Protein AF-A0AAP1RBC4-F1 (afdb_monomer)

Foldseek 3Di:
DEDCPDVPRNHEDDQFFAALVRLLVVLVVCPQLNCCPVVNDDQPPAFEWGPFAPFPPRWGWTARSNHRDIDTDDPDDHHTDTHPDGDFDFDDKDKDFPDCVQADPVVRDGHDDQPAETEIEIFTAGPVRHTDFSAKDKDFDAWDADPVRHTHGQQDPDSPDHWYFYPQPDPPGDTPHSNNGMDMHTD

Structure (mmCIF, N/CA/C/O backbone):
data_AF-A0AAP1RBC4-F1
#
_entry.id   AF-A0AAP1RBC4-F1
#
loop_
_atom_site.group_PDB
_atom_site.id
_atom_site.type_symbol
_atom_site.label_atom_id
_atom_site.label_alt_id
_atom_site.label_comp_id
_atom_site.label_asym_id
_atom_site.label_entity_id
_atom_site.label_seq_id
_atom_site.pdbx_PDB_ins_code
_atom_site.Cartn_x
_atom_site.Cartn_y
_atom_site.Cartn_z
_atom_site.occupancy
_atom_site.B_iso_or_equiv
_atom_site.auth_seq_id
_atom_site.auth_comp_id
_atom_site.auth_asym_id
_atom_site.auth_atom_id
_atom_site.pdbx_PDB_model_num
ATOM 1 N N . GLN A 1 1 ? 27.873 0.597 -4.695 1.00 41.72 1 GLN A N 1
ATOM 2 C CA . GLN A 1 1 ? 26.608 -0.162 -4.661 1.00 41.72 1 GLN A CA 1
ATOM 3 C C . GLN A 1 1 ? 25.514 0.813 -4.274 1.00 41.72 1 GLN A C 1
ATOM 5 O O . GLN A 1 1 ? 25.730 1.506 -3.286 1.00 41.72 1 GLN A O 1
ATOM 10 N N . ALA A 1 2 ? 24.439 0.910 -5.065 1.00 49.19 2 ALA A N 1
ATOM 11 C CA . ALA A 1 2 ? 23.285 1.749 -4.743 1.00 49.19 2 ALA A CA 1
ATOM 12 C C . ALA A 1 2 ? 22.634 1.242 -3.449 1.00 49.19 2 ALA A C 1
ATOM 14 O O . ALA A 1 2 ? 22.460 0.037 -3.286 1.00 49.19 2 ALA A O 1
ATOM 15 N N . ASN A 1 3 ? 22.321 2.140 -2.517 1.00 56.94 3 ASN A N 1
ATOM 16 C CA . ASN A 1 3 ? 21.639 1.802 -1.270 1.00 56.94 3 ASN A CA 1
ATOM 17 C C . ASN A 1 3 ? 20.314 2.567 -1.217 1.00 56.94 3 ASN A C 1
ATOM 19 O O . ASN A 1 3 ? 20.326 3.796 -1.203 1.00 56.94 3 ASN A O 1
ATOM 23 N N . ALA A 1 4 ? 19.190 1.850 -1.147 1.00 60.66 4 ALA A N 1
ATOM 24 C CA . ALA A 1 4 ? 17.843 2.420 -1.087 1.00 60.66 4 ALA A CA 1
ATOM 25 C C . ALA A 1 4 ? 17.633 3.436 0.058 1.00 60.66 4 ALA A C 1
ATOM 27 O O . ALA A 1 4 ? 16.741 4.274 -0.036 1.00 60.66 4 ALA A O 1
ATOM 28 N N . SER A 1 5 ? 18.461 3.402 1.108 1.00 61.09 5 SER A N 1
ATOM 29 C CA . SER A 1 5 ? 18.376 4.279 2.279 1.00 61.09 5 SER A CA 1
ATOM 30 C C . SER A 1 5 ? 19.478 5.345 2.359 1.00 61.09 5 SER A C 1
ATOM 32 O O . SER A 1 5 ? 19.574 6.039 3.371 1.00 61.09 5 SER A O 1
ATOM 34 N N . SER A 1 6 ? 20.350 5.480 1.350 1.00 63.03 6 SER A N 1
ATOM 35 C CA . SER A 1 6 ? 21.474 6.425 1.405 1.00 63.03 6 SER A CA 1
ATOM 36 C C . SER A 1 6 ? 21.762 7.093 0.061 1.00 63.03 6 SER A C 1
ATOM 38 O O . SER A 1 6 ? 22.384 6.513 -0.831 1.00 63.03 6 SER A O 1
ATOM 40 N N . THR A 1 7 ? 21.390 8.371 -0.047 1.00 67.00 7 THR A N 1
ATOM 41 C CA . THR A 1 7 ? 21.688 9.232 -1.205 1.00 67.00 7 THR A CA 1
ATOM 42 C C . THR A 1 7 ? 23.187 9.319 -1.502 1.00 67.00 7 THR A C 1
ATOM 44 O O . THR A 1 7 ? 23.594 9.282 -2.659 1.00 67.00 7 THR A O 1
ATOM 47 N N . SER A 1 8 ? 24.039 9.331 -0.470 1.00 59.16 8 SER A N 1
ATOM 48 C CA . SER A 1 8 ? 25.505 9.382 -0.608 1.00 59.16 8 SER A CA 1
ATOM 49 C C . SER A 1 8 ? 26.140 8.078 -1.109 1.00 59.16 8 SER A C 1
ATOM 51 O O . SER A 1 8 ? 27.330 8.048 -1.425 1.00 59.16 8 SER A O 1
ATOM 53 N N . LYS A 1 9 ? 25.361 6.995 -1.211 1.00 59.25 9 LYS A N 1
ATOM 54 C CA . LYS A 1 9 ? 25.773 5.719 -1.807 1.00 59.25 9 LYS A CA 1
ATOM 55 C C . LYS A 1 9 ? 24.991 5.401 -3.084 1.00 59.25 9 LYS A C 1
ATOM 57 O O . LYS A 1 9 ? 24.916 4.241 -3.459 1.00 59.25 9 LYS A O 1
ATOM 62 N N . GLY A 1 10 ? 24.435 6.404 -3.769 1.00 59.25 10 GLY A N 1
ATOM 63 C CA . GLY A 1 10 ? 23.675 6.207 -5.012 1.00 59.25 10 GLY A CA 1
ATOM 64 C C . GLY A 1 10 ? 22.222 5.773 -4.792 1.00 59.25 10 GLY A C 1
ATOM 65 O O . GLY A 1 10 ? 21.636 5.146 -5.667 1.00 59.25 10 GLY A O 1
ATOM 66 N N . GLY A 1 11 ? 21.667 6.055 -3.610 1.00 76.12 11 GLY A N 1
ATOM 67 C CA . GLY A 1 11 ? 20.241 5.943 -3.310 1.00 76.12 11 GLY A CA 1
ATOM 68 C C . GLY A 1 11 ? 19.422 7.149 -3.761 1.00 76.12 11 GLY A C 1
ATOM 69 O O . GLY A 1 11 ? 19.964 8.172 -4.179 1.00 76.12 11 GLY A O 1
ATOM 70 N N . CYS A 1 12 ? 18.103 7.042 -3.623 1.00 87.50 12 CYS A N 1
ATOM 71 C CA . CYS A 1 12 ? 17.171 8.114 -3.964 1.00 87.50 12 CYS A CA 1
ATOM 72 C C . CYS A 1 12 ? 16.988 9.117 -2.822 1.00 87.50 12 CYS A C 1
ATOM 74 O O . CYS A 1 12 ? 17.225 8.802 -1.655 1.00 87.50 12 CYS A O 1
ATOM 76 N N . GLY A 1 13 ? 16.536 10.329 -3.161 1.00 85.94 13 GLY A N 1
ATOM 77 C CA . GLY A 1 13 ? 16.080 11.306 -2.170 1.00 85.94 13 GLY A CA 1
ATOM 78 C C . GLY A 1 13 ? 14.894 10.792 -1.344 1.00 85.94 13 GLY A C 1
ATOM 79 O O . GLY A 1 13 ? 14.281 9.769 -1.667 1.00 85.94 13 GLY A O 1
ATOM 80 N N . ALA A 1 14 ? 14.554 11.511 -0.272 1.00 85.75 14 ALA A N 1
ATOM 81 C CA . ALA A 1 14 ? 13.461 11.134 0.623 1.00 85.75 14 ALA A CA 1
ATOM 82 C C . ALA A 1 14 ? 12.148 10.920 -0.153 1.00 85.75 14 ALA A C 1
ATOM 84 O O . ALA A 1 14 ? 11.736 11.775 -0.934 1.00 85.75 14 ALA A O 1
ATOM 85 N N . ASN A 1 15 ? 11.500 9.770 0.059 1.00 86.94 15 ASN A N 1
ATOM 86 C CA . ASN A 1 15 ? 10.276 9.343 -0.634 1.00 86.94 15 ASN A CA 1
ATOM 87 C C . ASN A 1 15 ? 10.379 9.242 -2.171 1.00 86.94 15 ASN A C 1
ATOM 89 O O . ASN A 1 15 ? 9.358 9.082 -2.833 1.00 86.94 15 ASN A O 1
ATOM 93 N N . MET A 1 16 ? 11.574 9.295 -2.767 1.00 91.94 16 MET A N 1
ATOM 94 C CA . MET A 1 16 ? 11.743 9.256 -4.230 1.00 91.94 16 MET A CA 1
ATOM 95 C C . MET A 1 16 ? 11.997 7.851 -4.783 1.00 91.94 16 MET A C 1
ATOM 97 O O . MET A 1 16 ? 12.144 7.686 -5.989 1.00 91.94 16 MET A O 1
ATOM 101 N N . LEU A 1 17 ? 12.062 6.824 -3.937 1.00 90.19 17 LEU A N 1
ATOM 102 C CA . LEU A 1 17 ? 12.143 5.446 -4.408 1.00 90.19 17 LEU A CA 1
ATOM 103 C C . LEU A 1 17 ? 10.743 4.971 -4.855 1.00 90.19 17 LEU A C 1
ATOM 105 O O . LEU A 1 17 ? 9.802 5.079 -4.058 1.00 90.19 17 LEU A O 1
ATOM 109 N N . PRO A 1 18 ? 10.576 4.450 -6.084 1.00 93.00 18 PRO A N 1
ATOM 110 C CA . PRO A 1 18 ? 9.295 3.967 -6.586 1.00 93.00 18 PRO A CA 1
ATOM 111 C C . PRO A 1 18 ? 8.664 2.910 -5.682 1.00 93.00 18 PRO A C 1
ATOM 113 O O . PRO A 1 18 ? 9.349 2.033 -5.165 1.00 93.00 18 PRO A O 1
ATOM 116 N N . ARG A 1 19 ? 7.345 2.955 -5.527 1.00 92.62 19 ARG A N 1
ATOM 117 C CA . ARG A 1 19 ? 6.545 1.884 -4.924 1.00 92.62 19 ARG A CA 1
ATOM 118 C C . ARG A 1 19 ? 6.505 0.673 -5.849 1.00 92.62 19 ARG A C 1
ATOM 120 O O . ARG A 1 19 ? 6.646 0.806 -7.067 1.00 92.62 19 ARG A O 1
ATOM 127 N N . ARG A 1 20 ? 6.216 -0.506 -5.294 1.00 92.94 20 ARG A N 1
ATOM 128 C CA . ARG A 1 20 ? 6.035 -1.740 -6.076 1.00 92.94 20 ARG A CA 1
ATOM 129 C C . ARG A 1 20 ? 4.992 -1.556 -7.178 1.00 92.94 20 ARG A C 1
ATOM 131 O O . ARG A 1 20 ? 5.217 -1.970 -8.311 1.00 92.94 20 ARG A O 1
ATOM 138 N N . SER A 1 21 ? 3.866 -0.914 -6.873 1.00 93.00 21 SER A N 1
ATOM 139 C CA . SER A 1 21 ? 2.813 -0.642 -7.859 1.00 93.00 21 SER A CA 1
ATOM 140 C C . SER A 1 21 ? 3.287 0.245 -9.014 1.00 93.00 21 SER A C 1
ATOM 142 O O . SER A 1 21 ? 2.911 -0.002 -10.154 1.00 93.00 21 SER A O 1
ATOM 144 N N . GLN A 1 22 ? 4.159 1.224 -8.754 1.00 95.62 22 GLN A N 1
ATOM 145 C CA . GLN A 1 22 ? 4.710 2.112 -9.784 1.00 95.62 22 GLN A CA 1
ATOM 146 C C . GLN A 1 22 ? 5.681 1.376 -10.714 1.00 95.62 22 GLN A C 1
ATOM 148 O O . GLN A 1 22 ? 5.611 1.551 -11.925 1.00 95.62 22 GLN A O 1
ATOM 153 N N . LEU A 1 23 ? 6.551 0.520 -10.170 1.00 95.50 23 LEU A N 1
ATOM 154 C CA . LEU A 1 23 ? 7.431 -0.326 -10.987 1.00 95.50 23 LEU A CA 1
ATOM 155 C C . LEU A 1 23 ? 6.649 -1.400 -11.757 1.00 95.50 23 LEU A C 1
ATOM 157 O O . LEU A 1 23 ? 6.998 -1.698 -12.893 1.00 95.50 23 LEU A O 1
ATOM 161 N N . SER A 1 24 ? 5.576 -1.945 -11.173 1.00 95.44 24 SER A N 1
ATOM 162 C CA . SER A 1 24 ? 4.691 -2.886 -11.878 1.00 95.44 24 SER A CA 1
ATOM 163 C C . SER A 1 24 ? 4.010 -2.187 -13.054 1.00 95.44 24 SER A C 1
ATOM 165 O O . SER A 1 24 ? 4.060 -2.690 -14.164 1.00 95.44 24 SER A O 1
ATOM 167 N N . ALA A 1 25 ? 3.479 -0.978 -12.841 1.00 96.50 25 ALA A N 1
ATOM 168 C CA . ALA A 1 25 ? 2.883 -0.181 -13.909 1.00 96.50 25 ALA A CA 1
ATOM 169 C C . ALA A 1 25 ? 3.897 0.193 -15.005 1.00 96.50 25 ALA A C 1
ATOM 171 O O . ALA A 1 25 ? 3.548 0.205 -16.183 1.00 96.50 25 ALA A O 1
ATOM 172 N N . LEU A 1 26 ? 5.156 0.470 -14.636 1.00 96.81 26 LEU A N 1
ATOM 173 C CA . LEU A 1 26 ? 6.235 0.697 -15.599 1.00 96.81 26 LEU A CA 1
ATOM 174 C C . LEU A 1 26 ? 6.478 -0.541 -16.472 1.00 96.81 26 LEU A C 1
ATOM 176 O O . LEU A 1 26 ? 6.595 -0.399 -17.688 1.00 96.81 26 LEU A O 1
ATOM 180 N N . TYR A 1 27 ? 6.541 -1.730 -15.869 1.00 96.56 27 TYR A N 1
ATOM 181 C CA . TYR A 1 27 ? 6.653 -2.985 -16.611 1.00 96.56 27 TYR A CA 1
ATOM 182 C C . TYR A 1 27 ? 5.427 -3.235 -17.497 1.00 96.56 27 TYR A C 1
ATOM 184 O O . TYR A 1 27 ? 5.587 -3.483 -18.686 1.00 96.56 27 TYR A O 1
ATOM 192 N N . ASP A 1 28 ? 4.213 -3.112 -16.957 1.00 97.12 28 ASP A N 1
ATOM 193 C CA . ASP A 1 28 ? 2.970 -3.399 -17.685 1.00 97.12 28 ASP A CA 1
ATOM 194 C C . ASP A 1 28 ? 2.817 -2.497 -18.923 1.00 97.12 28 ASP A C 1
ATOM 196 O O . ASP A 1 28 ? 2.393 -2.951 -19.986 1.00 97.12 28 ASP A O 1
ATOM 200 N N . ALA A 1 29 ? 3.233 -1.229 -18.820 1.00 97.81 29 ALA A N 1
ATOM 201 C CA . ALA A 1 29 ? 3.263 -0.287 -19.939 1.00 97.81 29 ALA A CA 1
ATOM 202 C C . ALA A 1 29 ? 4.354 -0.592 -20.987 1.00 97.81 29 ALA A C 1
ATOM 204 O O . ALA A 1 29 ? 4.331 -0.021 -22.075 1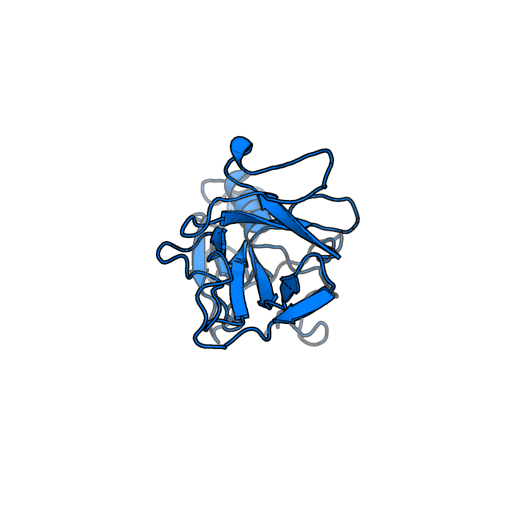.00 97.81 29 ALA A O 1
ATOM 205 N N . ASN A 1 30 ? 5.310 -1.467 -20.667 1.00 96.50 30 ASN A N 1
ATOM 206 C CA . ASN A 1 30 ? 6.470 -1.817 -21.490 1.00 96.50 30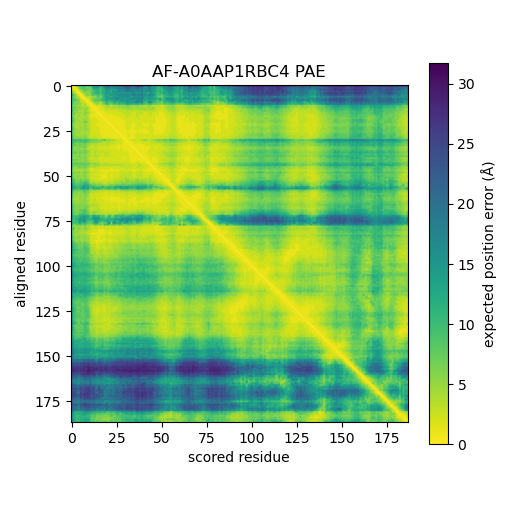 ASN A CA 1
ATOM 207 C C . ASN A 1 30 ? 6.712 -3.340 -21.491 1.00 96.50 30 ASN A C 1
ATOM 209 O O . ASN A 1 30 ? 7.851 -3.797 -21.366 1.00 96.50 30 ASN A O 1
ATOM 213 N N . ASN A 1 31 ? 5.630 -4.117 -21.588 1.00 89.19 31 ASN A N 1
ATOM 214 C CA . ASN A 1 31 ? 5.656 -5.576 -21.488 1.00 89.19 31 ASN A CA 1
ATOM 215 C C . ASN A 1 31 ? 6.557 -6.211 -22.573 1.00 89.19 31 ASN A C 1
ATOM 217 O O . ASN A 1 31 ? 6.750 -5.638 -23.646 1.00 89.19 31 ASN A O 1
ATOM 221 N N . GLY A 1 32 ? 7.103 -7.400 -22.302 1.00 90.69 32 GLY A N 1
ATOM 222 C CA . GLY A 1 32 ? 8.032 -8.089 -23.203 1.00 90.69 32 GLY A CA 1
ATOM 223 C C . GLY A 1 32 ? 9.424 -7.452 -23.238 1.00 90.69 32 GLY A C 1
ATOM 224 O O . GLY A 1 32 ? 10.007 -7.323 -24.311 1.00 90.69 32 GLY A O 1
ATOM 225 N N . ASP A 1 33 ? 9.935 -7.030 -22.076 1.00 93.38 33 ASP A N 1
ATOM 226 C CA . ASP A 1 33 ? 11.239 -6.365 -21.918 1.00 93.38 33 ASP A CA 1
ATOM 227 C C . ASP A 1 33 ? 11.375 -5.041 -22.708 1.00 93.38 33 ASP A C 1
ATOM 229 O O . ASP A 1 33 ? 12.462 -4.615 -23.111 1.00 93.38 33 ASP A O 1
ATOM 233 N N . GLY A 1 34 ? 10.256 -4.338 -22.915 1.00 97.19 34 GLY A N 1
ATOM 234 C CA . GLY A 1 34 ? 10.214 -3.004 -23.526 1.00 97.19 34 GLY A CA 1
ATOM 235 C C . GLY A 1 34 ? 11.032 -1.969 -22.749 1.00 97.19 34 GLY A C 1
ATOM 236 O O . GLY A 1 34 ? 11.620 -1.058 -23.331 1.00 97.19 34 GLY A O 1
ATOM 237 N N . VAL A 1 35 ? 11.144 -2.142 -21.428 1.00 97.06 35 VAL A N 1
ATOM 238 C CA . VAL A 1 35 ? 11.972 -1.295 -20.558 1.00 97.06 35 VAL A CA 1
ATOM 239 C C . VAL A 1 35 ? 13.438 -1.291 -21.015 1.00 97.06 35 VAL A C 1
ATOM 241 O O . VAL A 1 35 ? 14.060 -0.227 -21.065 1.00 97.06 35 VAL A O 1
ATOM 244 N N . GLN A 1 36 ? 13.982 -2.437 -21.433 1.00 96.94 36 GLN A N 1
ATOM 245 C CA . GLN A 1 36 ? 15.313 -2.493 -22.034 1.00 96.94 36 GLN A CA 1
ATOM 246 C C . GLN A 1 36 ? 15.293 -2.139 -23.518 1.00 96.94 36 GLN A C 1
ATOM 248 O O . GLN A 1 36 ? 16.073 -1.299 -23.963 1.00 96.94 36 GLN A O 1
ATOM 253 N N . THR A 1 37 ? 14.451 -2.808 -24.300 1.00 97.06 37 THR A N 1
ATOM 254 C CA . THR A 1 37 ? 14.543 -2.777 -25.769 1.00 97.06 37 THR A CA 1
ATOM 255 C C . THR A 1 37 ? 14.144 -1.432 -26.374 1.00 97.06 37 THR A C 1
ATOM 257 O O . THR A 1 37 ? 14.652 -1.075 -27.435 1.00 97.06 37 THR A O 1
ATOM 260 N N . VAL A 1 38 ? 13.290 -0.664 -25.691 1.00 96.56 38 VAL A N 1
ATOM 261 C CA . VAL A 1 38 ? 12.843 0.669 -26.124 1.00 96.56 38 VAL A CA 1
ATOM 262 C C . VAL A 1 38 ? 13.571 1.776 -25.365 1.00 96.56 38 VAL A C 1
ATOM 264 O O . VAL A 1 38 ? 14.038 2.732 -25.980 1.00 96.56 38 VAL A O 1
ATOM 267 N N . HIS A 1 39 ? 13.692 1.656 -24.037 1.00 95.94 39 HIS A N 1
ATOM 268 C CA . HIS A 1 39 ? 14.214 2.740 -23.185 1.00 95.94 39 HIS A CA 1
ATOM 269 C C . HIS A 1 39 ? 15.673 2.554 -22.754 1.00 95.94 39 HIS A C 1
ATOM 271 O O . HIS A 1 39 ? 16.260 3.462 -22.167 1.00 95.94 39 HIS A O 1
ATOM 277 N N . GLY A 1 40 ? 16.278 1.400 -23.043 1.00 96.31 40 GLY A N 1
ATOM 278 C CA . GLY A 1 40 ? 17.699 1.128 -22.803 1.00 96.31 40 GLY A CA 1
ATOM 279 C C . GLY A 1 40 ? 18.067 0.806 -21.353 1.00 96.31 40 GLY A C 1
ATOM 280 O O . GLY A 1 40 ? 19.253 0.776 -21.019 1.00 96.31 40 GLY A O 1
ATOM 281 N N . TRP A 1 41 ? 17.091 0.583 -20.471 1.00 95.81 41 TRP A N 1
ATOM 282 C CA . TRP A 1 41 ? 17.362 0.288 -19.063 1.00 95.81 41 TRP A CA 1
ATOM 283 C C . TRP A 1 41 ? 17.906 -1.143 -18.894 1.00 95.81 41 TRP A C 1
ATOM 285 O O . TRP A 1 41 ? 17.470 -2.055 -19.593 1.00 95.81 41 TRP A O 1
ATOM 295 N N . PRO A 1 42 ? 18.852 -1.389 -17.971 1.00 95.00 42 PRO A N 1
ATOM 296 C CA . PRO A 1 42 ? 19.372 -2.734 -17.742 1.00 95.00 42 PRO A CA 1
ATOM 297 C C . PRO A 1 42 ? 18.359 -3.618 -16.994 1.00 95.00 42 PRO A C 1
ATOM 299 O O . PRO A 1 42 ? 18.127 -3.420 -15.808 1.00 95.00 42 PRO A O 1
ATOM 302 N N . THR A 1 43 ? 17.823 -4.652 -17.642 1.00 94.75 43 THR A N 1
ATOM 303 C CA . THR A 1 43 ? 16.844 -5.582 -17.032 1.00 94.75 43 THR A CA 1
ATOM 304 C C . THR A 1 43 ? 17.371 -7.015 -16.856 1.00 94.75 43 THR A C 1
ATOM 306 O O . THR A 1 43 ? 16.870 -7.763 -16.027 1.00 94.75 43 THR A O 1
ATOM 309 N N . GLN A 1 44 ? 18.446 -7.385 -17.561 1.00 90.62 44 GLN A N 1
ATOM 310 C CA . GLN A 1 44 ? 18.928 -8.775 -17.685 1.00 90.62 44 GLN A CA 1
ATOM 311 C C . GLN A 1 44 ? 19.705 -9.330 -16.483 1.00 90.62 44 GLN A C 1
ATOM 313 O O . GLN A 1 44 ? 20.067 -10.504 -16.470 1.00 90.62 44 GLN A O 1
ATOM 318 N N . ARG A 1 45 ? 20.081 -8.487 -15.514 1.00 89.06 45 ARG A N 1
ATOM 319 C CA . ARG A 1 45 ? 21.023 -8.883 -14.448 1.00 89.06 45 ARG A CA 1
ATOM 320 C C . ARG A 1 45 ? 20.432 -8.832 -13.055 1.00 89.06 45 ARG A C 1
ATOM 322 O O . ARG A 1 45 ? 20.748 -9.702 -12.254 1.00 89.06 45 ARG A O 1
ATOM 329 N N . GLN A 1 46 ? 19.684 -7.779 -12.742 1.00 90.75 46 GLN A N 1
ATOM 330 C CA . GLN A 1 46 ? 19.171 -7.529 -11.401 1.00 90.75 46 GLN A CA 1
ATOM 331 C C . GLN A 1 46 ? 17.767 -6.929 -11.485 1.00 90.75 46 GLN A C 1
ATOM 333 O O . GLN A 1 46 ? 17.492 -6.160 -12.409 1.00 90.75 46 GLN A O 1
ATOM 338 N N . PRO A 1 47 ? 16.893 -7.231 -10.514 1.00 92.00 47 PRO A N 1
ATOM 339 C CA . PRO A 1 47 ? 15.617 -6.551 -10.387 1.00 92.00 47 PRO A CA 1
ATOM 340 C C . PRO A 1 47 ? 15.803 -5.130 -9.835 1.00 92.00 47 PRO A C 1
ATOM 342 O O . PRO A 1 47 ? 16.857 -4.764 -9.299 1.00 92.00 47 PRO A O 1
ATOM 345 N N . TYR A 1 48 ? 14.742 -4.336 -9.946 1.00 92.31 48 TYR A N 1
ATOM 346 C CA . TYR A 1 48 ? 14.665 -2.974 -9.435 1.00 92.31 48 TYR A CA 1
ATOM 347 C C . TYR A 1 48 ? 14.008 -2.944 -8.058 1.00 92.31 48 TYR A C 1
ATOM 349 O O . TYR A 1 48 ? 12.939 -3.519 -7.849 1.00 92.31 48 TYR A O 1
ATOM 357 N N . TRP A 1 49 ? 14.647 -2.259 -7.114 1.00 89.81 49 TRP A N 1
ATOM 358 C CA . TRP A 1 49 ? 14.175 -2.144 -5.737 1.00 89.81 49 TRP A CA 1
ATOM 359 C C . TRP A 1 49 ? 13.004 -1.169 -5.611 1.00 89.81 49 TRP A C 1
ATOM 361 O O . TRP A 1 49 ? 13.033 -0.080 -6.188 1.00 89.81 49 TRP A O 1
ATOM 371 N N . SER A 1 50 ? 12.005 -1.533 -4.802 1.00 89.88 50 SER A N 1
ATOM 372 C CA . SER A 1 50 ? 10.859 -0.678 -4.481 1.00 89.88 50 SER A CA 1
ATOM 373 C C . SER A 1 50 ? 10.843 -0.201 -3.024 1.00 89.88 50 SER A C 1
ATOM 375 O O . SER A 1 50 ? 11.447 -0.803 -2.143 1.00 89.88 50 SER A O 1
ATOM 377 N N . SER A 1 51 ? 10.111 0.873 -2.743 1.00 87.94 51 SER A N 1
ATOM 378 C CA . SER A 1 51 ? 9.857 1.366 -1.384 1.00 87.94 51 SER A CA 1
ATOM 379 C C . SER A 1 51 ? 8.697 0.667 -0.672 1.00 87.94 51 SER A C 1
ATOM 381 O O . SER A 1 51 ? 8.416 1.012 0.472 1.00 87.94 51 SER A O 1
ATOM 383 N N . SER A 1 52 ? 8.034 -0.300 -1.316 1.00 88.00 52 SER A N 1
ATOM 384 C CA . SER A 1 52 ? 6.937 -1.063 -0.713 1.00 88.00 52 SER A CA 1
ATOM 385 C C . SER A 1 52 ? 7.496 -2.202 0.147 1.00 88.00 52 SER A C 1
ATOM 387 O O . SER A 1 52 ? 8.188 -3.071 -0.401 1.00 88.00 52 SER A O 1
ATOM 389 N N . PRO A 1 53 ? 7.201 -2.239 1.457 1.00 85.06 53 PRO A N 1
ATOM 390 C CA . PRO A 1 53 ? 7.483 -3.392 2.297 1.00 85.06 53 PRO A CA 1
ATOM 391 C C . PRO A 1 53 ? 6.824 -4.660 1.743 1.00 85.06 53 PRO A C 1
ATOM 393 O O . PRO A 1 53 ? 5.718 -4.614 1.206 1.00 85.06 53 PRO A O 1
ATOM 396 N N . ALA A 1 54 ? 7.524 -5.784 1.847 1.00 84.06 54 ALA A N 1
ATOM 397 C CA . ALA A 1 54 ? 7.026 -7.095 1.454 1.00 84.06 54 ALA A CA 1
ATOM 398 C C . ALA A 1 54 ? 6.293 -7.811 2.583 1.00 84.06 54 ALA A C 1
ATOM 400 O O . ALA A 1 54 ? 5.373 -8.588 2.336 1.00 84.06 54 ALA A O 1
ATOM 401 N N . ASP A 1 55 ? 6.683 -7.519 3.817 1.00 79.25 55 ASP A N 1
ATOM 402 C CA . ASP A 1 55 ? 6.075 -8.059 5.015 1.00 79.25 55 ASP A CA 1
ATOM 403 C C . ASP A 1 55 ? 6.219 -7.051 6.173 1.00 79.25 55 ASP A C 1
ATOM 405 O O . ASP A 1 55 ? 6.541 -5.877 5.968 1.00 79.25 55 ASP A O 1
ATOM 409 N N . GLN A 1 56 ? 5.869 -7.471 7.389 1.00 70.44 56 GLN A N 1
ATOM 410 C CA . GLN A 1 56 ? 5.917 -6.616 8.584 1.00 70.44 56 GLN A CA 1
ATOM 411 C C . GLN A 1 56 ? 7.327 -6.465 9.165 1.00 70.44 56 GLN A C 1
ATOM 413 O O . GLN A 1 56 ? 7.576 -5.572 9.976 1.00 70.44 56 GLN A O 1
ATOM 418 N N . VAL A 1 57 ? 8.240 -7.342 8.761 1.00 70.81 57 VAL A N 1
ATOM 419 C CA . VAL A 1 57 ? 9.682 -7.205 8.934 1.00 70.81 57 VAL A CA 1
ATOM 420 C C . VAL A 1 57 ? 10.164 -6.382 7.724 1.00 70.81 57 VAL A C 1
ATOM 422 O O . VAL A 1 57 ? 9.590 -6.475 6.644 1.00 70.81 57 VAL A O 1
ATOM 425 N N . PRO A 1 58 ? 11.136 -5.466 7.858 1.00 69.31 58 PRO A N 1
ATOM 426 C CA . PRO A 1 58 ? 11.421 -4.471 6.817 1.00 69.31 58 PRO A CA 1
ATOM 427 C C . PRO A 1 58 ? 12.172 -5.044 5.594 1.00 69.31 58 PRO A C 1
ATOM 429 O O . PRO A 1 58 ? 13.207 -4.514 5.186 1.00 69.31 58 PRO A O 1
ATOM 432 N N . HIS A 1 59 ? 11.664 -6.119 4.994 1.00 82.56 59 HIS A N 1
ATOM 433 C CA . HIS A 1 59 ? 11.987 -6.539 3.640 1.00 82.56 59 HIS A CA 1
ATOM 434 C C . HIS A 1 59 ? 11.154 -5.728 2.650 1.00 82.56 59 HIS A C 1
ATOM 436 O O . HIS A 1 59 ? 10.023 -5.349 2.943 1.00 82.56 59 HIS A O 1
ATOM 442 N N . TYR A 1 60 ? 11.695 -5.476 1.463 1.00 85.81 60 TYR A N 1
ATOM 443 C CA . TYR A 1 60 ? 11.038 -4.676 0.431 1.00 85.81 60 TYR A CA 1
ATOM 444 C C . TYR A 1 60 ? 10.871 -5.489 -0.842 1.00 85.81 60 TYR A C 1
ATOM 446 O O . TYR A 1 60 ? 11.699 -6.345 -1.148 1.00 85.81 60 TYR A O 1
ATOM 454 N N . TYR A 1 61 ? 9.830 -5.209 -1.618 1.00 89.31 61 TYR A N 1
ATOM 455 C CA . TYR A 1 61 ? 9.671 -5.850 -2.918 1.00 89.31 61 TYR A CA 1
ATOM 456 C C . TYR A 1 61 ? 10.720 -5.362 -3.919 1.00 89.31 61 TYR A C 1
ATOM 458 O O . TYR A 1 61 ? 11.050 -4.173 -3.972 1.00 89.31 61 TYR A O 1
ATOM 466 N N . THR A 1 62 ? 11.162 -6.272 -4.780 1.00 91.69 62 THR A N 1
ATOM 467 C CA . THR A 1 62 ? 11.875 -5.958 -6.019 1.00 91.69 62 THR A CA 1
ATOM 468 C C . THR A 1 62 ? 11.077 -6.455 -7.220 1.00 91.69 62 THR A C 1
ATOM 470 O O . THR A 1 62 ? 10.279 -7.390 -7.098 1.00 91.69 62 THR A O 1
ATOM 473 N N . ILE A 1 63 ? 11.249 -5.793 -8.364 1.00 93.75 63 ILE A N 1
ATOM 474 C CA . ILE A 1 63 ? 10.547 -6.118 -9.609 1.00 93.75 63 ILE A CA 1
ATOM 475 C C . ILE A 1 63 ? 11.561 -6.280 -10.732 1.00 93.75 63 ILE A C 1
ATOM 477 O O . ILE A 1 63 ? 12.344 -5.371 -11.014 1.00 93.75 63 ILE A O 1
ATOM 481 N N . ALA A 1 64 ? 11.538 -7.439 -11.377 1.00 94.56 64 ALA A N 1
ATOM 482 C CA . ALA A 1 64 ? 12.287 -7.701 -12.592 1.00 94.56 64 ALA A CA 1
ATOM 483 C C . ALA A 1 64 ? 11.555 -7.040 -13.773 1.00 94.56 64 ALA A C 1
ATOM 485 O O . ALA A 1 64 ? 10.415 -7.374 -14.078 1.00 94.56 64 ALA A O 1
ATOM 486 N N . LEU A 1 65 ? 12.169 -6.033 -14.401 1.00 96.00 65 LEU A N 1
ATOM 487 C CA . LEU A 1 65 ? 11.516 -5.233 -15.451 1.00 96.00 65 LEU A CA 1
ATOM 488 C C . LEU A 1 65 ? 11.578 -5.879 -16.851 1.00 96.00 65 LEU A C 1
ATOM 490 O O . LEU A 1 65 ? 11.089 -5.285 -17.808 1.00 96.00 65 LEU A O 1
ATOM 494 N N . ASN A 1 66 ? 12.155 -7.078 -16.973 1.00 95.38 66 ASN A N 1
ATOM 495 C CA . ASN A 1 66 ? 12.134 -7.898 -18.189 1.00 95.38 66 ASN A CA 1
ATOM 496 C C . ASN A 1 66 ? 10.865 -8.762 -18.295 1.00 95.38 66 ASN A C 1
ATOM 498 O O . ASN A 1 66 ? 10.354 -8.945 -19.397 1.00 95.38 66 ASN A O 1
ATOM 502 N N . ASP A 1 67 ? 10.359 -9.285 -17.172 1.00 94.81 67 ASP A N 1
ATOM 503 C CA . ASP A 1 67 ? 9.239 -10.243 -17.130 1.00 94.81 67 ASP A CA 1
ATOM 504 C C . ASP A 1 67 ? 8.166 -9.930 -16.064 1.00 94.81 67 ASP A C 1
ATOM 506 O O . ASP A 1 67 ? 7.160 -10.635 -15.950 1.00 94.81 67 ASP A O 1
ATOM 510 N N . GLY A 1 68 ? 8.352 -8.862 -15.286 1.00 93.31 68 GLY A N 1
ATOM 511 C CA . GLY A 1 68 ? 7.417 -8.416 -14.256 1.00 93.31 68 GLY A CA 1
ATOM 512 C C . GLY A 1 68 ? 7.461 -9.241 -12.972 1.00 93.31 68 GLY A C 1
ATOM 513 O O . GLY A 1 68 ? 6.624 -9.024 -12.087 1.00 93.31 68 GLY A O 1
ATOM 514 N N . ALA A 1 69 ? 8.405 -10.180 -12.840 1.00 93.19 69 ALA A N 1
ATOM 515 C CA . ALA A 1 69 ? 8.500 -11.041 -11.674 1.00 93.19 69 ALA A CA 1
ATOM 516 C C . ALA A 1 69 ? 8.745 -10.219 -10.403 1.00 93.19 69 ALA A C 1
ATOM 518 O O . ALA A 1 69 ? 9.592 -9.322 -10.350 1.00 93.19 69 ALA A O 1
ATOM 519 N N . ARG A 1 70 ? 7.986 -10.546 -9.353 1.00 91.44 70 ARG A N 1
ATOM 520 C CA . ARG A 1 70 ? 8.061 -9.892 -8.044 1.00 91.44 70 ARG A CA 1
ATOM 521 C C . ARG A 1 70 ? 8.735 -10.830 -7.068 1.00 91.44 70 ARG A C 1
ATOM 523 O O . ARG A 1 70 ? 8.307 -11.971 -6.912 1.00 91.44 70 ARG A O 1
ATOM 530 N N . THR A 1 71 ? 9.745 -10.334 -6.376 1.00 88.88 71 THR A N 1
ATOM 531 C CA . THR A 1 71 ? 10.451 -11.094 -5.345 1.00 88.88 71 THR A CA 1
ATOM 532 C C . THR A 1 71 ? 10.669 -10.225 -4.118 1.00 88.88 71 THR A C 1
ATOM 534 O O . THR A 1 71 ? 10.647 -8.993 -4.190 1.00 88.88 71 THR A O 1
ATOM 537 N N . VAL A 1 72 ? 10.858 -10.866 -2.969 1.00 86.25 72 VAL A N 1
ATOM 538 C CA . VAL A 1 72 ? 11.254 -10.175 -1.742 1.00 86.25 72 VAL A CA 1
ATOM 539 C C . VAL A 1 72 ? 12.758 -9.921 -1.802 1.00 86.25 72 VAL A C 1
ATOM 541 O O . VAL A 1 72 ? 13.545 -10.845 -2.005 1.00 86.25 72 VAL A O 1
ATOM 544 N N . GLY A 1 73 ? 13.150 -8.656 -1.677 1.00 74.31 73 GLY A N 1
ATOM 545 C CA . GLY A 1 73 ? 14.542 -8.228 -1.678 1.00 74.31 73 GLY A CA 1
ATOM 546 C C . GLY A 1 73 ? 15.269 -8.644 -0.401 1.00 74.31 73 GLY A C 1
ATOM 547 O O . GLY A 1 73 ? 14.708 -8.595 0.692 1.00 74.31 73 GLY A O 1
ATOM 548 N N . GLY A 1 74 ? 16.536 -9.032 -0.554 1.00 71.00 74 GLY A N 1
ATOM 549 C CA . GLY A 1 74 ? 17.441 -9.383 0.541 1.00 71.00 74 GLY A CA 1
ATOM 550 C C . GLY A 1 74 ? 18.674 -8.477 0.591 1.00 71.00 74 GLY A C 1
ATOM 551 O O . GLY A 1 74 ? 18.620 -7.297 0.258 1.00 71.00 74 GLY A O 1
ATOM 552 N N . SER A 1 75 ? 19.817 -9.036 0.985 1.00 64.81 75 SER A N 1
ATOM 553 C CA . SER A 1 75 ? 21.104 -8.328 1.096 1.00 64.81 75 SER A CA 1
ATOM 554 C C . SER A 1 75 ? 21.915 -8.258 -0.210 1.00 64.81 75 SER A C 1
ATOM 556 O O . SER A 1 75 ? 23.057 -7.795 -0.206 1.00 64.81 75 SER A O 1
ATOM 558 N N . THR A 1 76 ? 21.362 -8.728 -1.330 1.00 67.25 76 THR A N 1
ATOM 559 C CA . THR A 1 76 ? 22.033 -8.756 -2.637 1.00 67.25 76 THR A CA 1
ATOM 560 C C . THR A 1 76 ? 21.986 -7.403 -3.344 1.00 67.25 76 THR A C 1
ATOM 562 O O . THR A 1 76 ? 21.062 -6.613 -3.160 1.00 67.25 76 THR A O 1
ATOM 565 N N . ALA A 1 77 ? 22.987 -7.141 -4.188 1.00 63.88 77 ALA A N 1
ATOM 566 C CA . ALA A 1 77 ? 23.021 -5.948 -5.026 1.00 63.88 77 ALA A CA 1
ATOM 567 C C . ALA A 1 77 ? 21.831 -5.923 -5.997 1.00 63.88 77 ALA A C 1
ATOM 569 O O . ALA A 1 77 ? 21.528 -6.925 -6.633 1.00 63.88 77 ALA A O 1
ATOM 570 N N . VAL A 1 78 ? 21.205 -4.761 -6.141 1.00 81.69 78 VAL A N 1
ATOM 571 C CA . VAL A 1 78 ? 19.986 -4.537 -6.933 1.00 81.69 78 VAL A CA 1
ATOM 572 C C . VAL A 1 78 ? 20.091 -3.242 -7.730 1.00 81.69 78 VAL A C 1
ATOM 574 O O . VAL A 1 78 ? 20.907 -2.370 -7.406 1.00 81.69 78 VAL A O 1
ATOM 57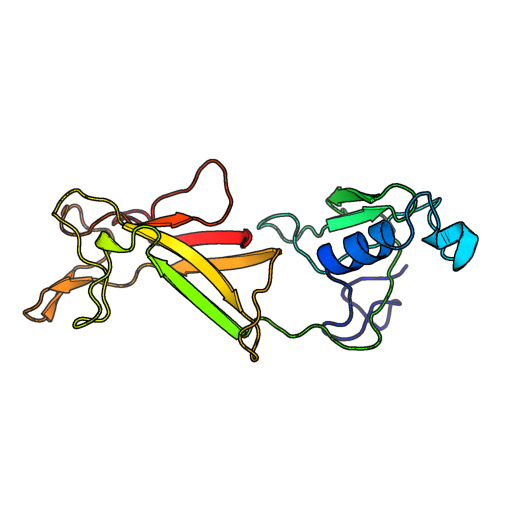7 N N . TYR A 1 79 ? 19.256 -3.092 -8.756 1.00 89.69 79 TYR A N 1
ATOM 578 C CA . TYR A 1 79 ? 19.103 -1.809 -9.428 1.00 89.69 79 TYR A CA 1
ATOM 579 C C . TYR A 1 79 ? 18.166 -0.885 -8.655 1.00 89.69 79 TYR A C 1
ATOM 581 O O . TYR A 1 79 ? 17.223 -1.312 -7.990 1.00 89.69 79 TYR A O 1
ATOM 589 N N . VAL A 1 80 ? 18.453 0.411 -8.735 1.00 88.62 80 VAL A N 1
ATOM 590 C CA . VAL A 1 80 ? 17.662 1.471 -8.115 1.00 88.62 80 VAL A CA 1
ATOM 591 C C . VAL A 1 80 ? 17.348 2.496 -9.192 1.00 88.62 80 VAL A C 1
ATOM 593 O O . VAL A 1 80 ? 18.243 2.974 -9.885 1.00 88.62 80 VAL A O 1
ATOM 596 N N . SER A 1 81 ? 16.073 2.837 -9.315 1.00 91.31 81 SER A N 1
ATOM 597 C CA . SER A 1 81 ? 15.587 3.963 -10.109 1.00 91.31 81 SER A CA 1
ATOM 598 C C . SER A 1 81 ? 14.949 4.972 -9.170 1.00 91.31 81 SER A C 1
ATOM 600 O O . SER A 1 81 ? 14.248 4.565 -8.246 1.00 91.31 81 SER A O 1
ATOM 602 N N . CYS A 1 82 ? 15.148 6.263 -9.410 1.00 92.38 82 CYS A N 1
ATOM 603 C CA . CYS A 1 82 ? 14.535 7.314 -8.605 1.00 92.38 82 CYS A CA 1
ATOM 604 C C . CYS A 1 82 ? 13.432 8.011 -9.389 1.00 92.38 82 CYS A C 1
ATOM 606 O O . CYS A 1 82 ? 13.602 8.336 -10.563 1.00 92.38 82 CYS A O 1
ATOM 608 N N . LEU A 1 83 ? 12.310 8.258 -8.722 1.00 93.50 83 LEU A N 1
ATOM 609 C CA . LEU A 1 83 ? 11.271 9.143 -9.221 1.00 93.50 83 LEU A CA 1
ATOM 610 C C . LEU A 1 83 ? 11.820 10.567 -9.318 1.00 93.50 83 LEU A C 1
ATOM 612 O O . LEU A 1 83 ? 12.663 10.977 -8.522 1.00 93.50 83 LEU A O 1
ATOM 616 N N . THR A 1 84 ? 11.293 11.345 -10.256 1.00 93.75 84 THR A N 1
ATOM 617 C CA . THR A 1 84 ? 11.548 12.792 -10.347 1.00 93.75 84 THR A CA 1
ATOM 618 C C . THR A 1 84 ? 10.697 13.588 -9.358 1.00 93.75 84 THR A C 1
ATOM 620 O O . THR A 1 84 ? 11.044 14.707 -8.993 1.00 93.75 84 THR A O 1
ATOM 623 N N . THR A 1 85 ? 9.594 12.998 -8.900 1.00 91.62 85 THR A N 1
ATOM 624 C CA . THR A 1 85 ? 8.662 13.573 -7.930 1.00 91.62 85 THR A CA 1
ATOM 625 C C . THR A 1 85 ? 8.533 12.615 -6.755 1.00 91.62 85 THR A C 1
ATOM 627 O O . THR A 1 85 ? 8.338 11.416 -6.948 1.00 91.62 85 THR A O 1
ATOM 630 N N . ALA A 1 86 ? 8.668 13.131 -5.536 1.00 91.25 86 ALA A N 1
ATOM 631 C CA . ALA A 1 86 ? 8.546 12.319 -4.333 1.00 91.25 86 ALA A CA 1
ATOM 632 C C . ALA A 1 86 ? 7.141 11.709 -4.211 1.00 91.25 86 ALA A C 1
ATOM 634 O O . ALA A 1 86 ? 6.141 12.350 -4.533 1.00 91.25 86 ALA A O 1
ATOM 635 N N . ASN A 1 87 ? 7.067 10.482 -3.701 1.00 91.12 87 ASN A N 1
ATOM 636 C CA . ASN A 1 87 ? 5.806 9.869 -3.311 1.00 91.12 87 ASN A CA 1
ATOM 637 C C . ASN A 1 87 ? 5.140 10.671 -2.189 1.00 91.12 87 ASN A C 1
ATOM 639 O O . ASN A 1 87 ? 5.805 11.091 -1.237 1.00 91.12 87 ASN A O 1
ATOM 643 N N . ASN A 1 88 ? 3.813 10.792 -2.254 1.00 90.94 88 ASN A N 1
ATOM 644 C CA . ASN A 1 88 ? 3.041 11.337 -1.143 1.00 90.94 88 ASN A CA 1
ATOM 645 C C . ASN A 1 88 ? 3.173 10.412 0.077 1.00 90.94 88 ASN A C 1
ATOM 647 O O . ASN A 1 88 ? 2.888 9.214 -0.049 1.00 90.94 88 ASN A O 1
ATOM 651 N N . PRO A 1 89 ? 3.587 10.923 1.247 1.00 88.88 89 PRO A N 1
ATOM 652 C CA . PRO A 1 89 ? 3.654 10.118 2.457 1.00 88.88 89 PRO A CA 1
ATOM 653 C C . PRO A 1 89 ? 2.250 9.725 2.935 1.00 88.88 89 PRO A C 1
ATOM 655 O O . PRO A 1 89 ? 1.257 10.392 2.633 1.00 88.88 89 PRO A O 1
ATOM 658 N N . ALA A 1 90 ? 2.176 8.646 3.716 1.00 89.88 90 ALA A N 1
ATOM 659 C CA . ALA A 1 90 ? 0.957 8.297 4.436 1.00 89.88 90 ALA A CA 1
ATOM 660 C C . ALA A 1 90 ? 0.605 9.398 5.446 1.00 89.88 90 ALA A C 1
ATOM 662 O O . ALA A 1 90 ? 1.485 9.939 6.115 1.00 89.88 90 ALA A O 1
ATOM 663 N N . SER A 1 91 ? -0.683 9.725 5.544 1.00 94.19 91 SER A N 1
ATOM 664 C CA . SER A 1 91 ? -1.178 10.821 6.379 1.00 94.19 91 SER A CA 1
ATOM 665 C C . SER A 1 91 ? -2.283 10.390 7.337 1.00 94.19 91 SER A C 1
ATOM 667 O O . SER A 1 91 ? -2.317 10.874 8.466 1.00 94.19 91 SER A O 1
ATOM 669 N N . SER A 1 92 ? -3.177 9.486 6.929 1.00 93.38 92 SER A N 1
ATOM 670 C CA . SER A 1 92 ? -4.281 9.036 7.781 1.00 93.38 92 SER A CA 1
ATOM 671 C C . SER A 1 92 ? -4.647 7.575 7.543 1.00 93.38 92 SER A C 1
ATOM 673 O O . SER A 1 92 ? -4.294 6.984 6.523 1.00 93.38 92 SER A O 1
ATOM 675 N N . ILE A 1 93 ? -5.359 6.993 8.507 1.00 90.56 93 ILE A N 1
ATOM 676 C CA . ILE A 1 93 ? -5.953 5.661 8.417 1.00 90.56 93 ILE A CA 1
ATOM 677 C C . ILE A 1 93 ? -7.464 5.817 8.590 1.00 90.56 93 ILE A C 1
ATOM 679 O O . ILE A 1 93 ? -7.913 6.457 9.540 1.00 90.56 93 ILE A O 1
ATOM 683 N N . THR A 1 94 ? -8.246 5.228 7.690 1.00 90.88 94 THR A N 1
ATOM 684 C CA . THR A 1 94 ? -9.707 5.161 7.793 1.00 90.88 94 THR A CA 1
ATOM 685 C C . THR A 1 94 ? -10.158 3.740 8.085 1.00 90.88 94 THR A C 1
ATOM 687 O O . THR A 1 94 ? -9.641 2.791 7.495 1.00 90.88 94 THR A O 1
ATOM 690 N N . LEU A 1 95 ? -11.128 3.612 8.992 1.00 88.69 95 LEU A N 1
ATOM 691 C CA . LEU A 1 95 ? -11.809 2.362 9.309 1.00 88.69 95 LEU A CA 1
ATOM 692 C C . LEU A 1 95 ? -13.252 2.486 8.836 1.00 88.69 95 LEU A C 1
ATOM 694 O O . LEU A 1 95 ? -13.972 3.385 9.269 1.00 88.69 95 LEU A O 1
ATOM 698 N N . GLU A 1 96 ? -13.664 1.579 7.964 1.00 89.12 96 GLU A N 1
ATOM 699 C CA . GLU A 1 96 ? -15.010 1.555 7.399 1.00 89.12 96 GLU A CA 1
ATOM 700 C C . GLU A 1 96 ? -15.688 0.248 7.783 1.00 89.12 96 GLU A C 1
ATOM 702 O O . GLU A 1 96 ? -15.087 -0.819 7.683 1.00 89.12 96 GLU A O 1
ATOM 707 N N . VAL A 1 97 ? -16.936 0.320 8.245 1.00 89.81 97 VAL A N 1
ATOM 708 C CA . VAL A 1 97 ? -17.713 -0.884 8.551 1.00 89.81 97 VAL A CA 1
ATOM 709 C C . VAL A 1 97 ? -17.982 -1.640 7.252 1.00 89.81 97 VAL A C 1
ATOM 711 O O . VAL A 1 97 ? -18.456 -1.048 6.284 1.00 89.81 97 VAL A O 1
ATOM 714 N N . VAL A 1 98 ? -17.681 -2.940 7.236 1.00 88.12 98 VAL A N 1
ATOM 715 C CA . VAL A 1 98 ? -17.876 -3.787 6.050 1.00 88.12 98 VAL A CA 1
ATOM 716 C C . VAL A 1 98 ? -19.361 -4.037 5.789 1.00 88.12 98 VAL A C 1
ATOM 718 O O . VAL A 1 98 ? -19.785 -3.969 4.640 1.00 88.12 98 VAL A O 1
ATOM 721 N N . ASP A 1 99 ? -20.148 -4.284 6.841 1.00 88.88 99 ASP A N 1
ATOM 722 C CA . ASP A 1 99 ? -21.606 -4.415 6.763 1.00 88.88 99 ASP A CA 1
ATOM 723 C C . ASP A 1 99 ? -22.303 -3.071 7.065 1.00 88.88 99 ASP A C 1
ATOM 725 O O . ASP A 1 99 ? -22.379 -2.656 8.228 1.00 88.88 99 ASP A O 1
ATOM 729 N N . PRO A 1 100 ? -22.884 -2.387 6.063 1.00 88.75 100 PRO A N 1
ATOM 730 C CA . PRO A 1 100 ? -23.563 -1.114 6.280 1.00 88.75 100 PRO A CA 1
ATOM 731 C C . PRO A 1 100 ? -24.739 -1.202 7.261 1.00 88.75 100 PRO A C 1
ATOM 733 O O . PRO A 1 100 ? -25.072 -0.194 7.883 1.00 88.75 100 PRO A O 1
ATOM 736 N N . ALA A 1 101 ? -25.354 -2.380 7.442 1.00 90.44 101 ALA A N 1
ATOM 737 C CA . ALA A 1 101 ? -26.442 -2.570 8.402 1.00 90.44 101 ALA A CA 1
ATOM 738 C C . ALA A 1 101 ? -25.977 -2.403 9.858 1.00 90.44 101 ALA A C 1
ATOM 740 O O . ALA A 1 101 ? -26.776 -2.059 10.734 1.00 90.44 101 ALA A O 1
ATOM 741 N N . GLN A 1 102 ? -24.679 -2.591 10.114 1.00 89.81 102 GLN A N 1
ATOM 742 C CA . GLN A 1 102 ? -24.065 -2.349 11.414 1.00 89.81 102 GLN A CA 1
ATOM 743 C C . GLN A 1 102 ? -23.720 -0.867 11.629 1.00 89.81 102 GLN A C 1
ATOM 745 O O . GLN A 1 102 ? -23.374 -0.500 12.747 1.00 89.81 102 GLN A O 1
ATOM 750 N N . TRP A 1 103 ? -23.819 0.023 10.634 1.00 93.56 103 TRP A N 1
ATOM 751 C CA . TRP A 1 103 ? -23.513 1.449 10.809 1.00 93.56 103 TRP A CA 1
ATOM 752 C C . TRP A 1 103 ? -24.739 2.275 11.216 1.00 93.56 103 TRP A C 1
ATOM 754 O O . TRP A 1 103 ? -25.776 2.274 10.554 1.00 93.56 103 TRP A O 1
ATOM 764 N N . ASN A 1 104 ? -24.611 3.064 12.286 1.00 92.69 104 ASN A N 1
ATOM 765 C CA . ASN A 1 104 ? -25.619 4.035 12.696 1.00 92.69 104 ASN A CA 1
ATOM 766 C C . ASN A 1 104 ? -25.151 5.465 12.387 1.00 92.69 104 ASN A C 1
ATOM 768 O O . ASN A 1 104 ? -24.289 6.012 13.076 1.00 92.69 104 ASN A O 1
ATOM 772 N N . ALA A 1 105 ? -25.767 6.098 11.385 1.00 91.00 105 ALA A N 1
ATOM 773 C CA . ALA A 1 105 ? -25.394 7.443 10.944 1.00 91.00 105 ALA A CA 1
ATOM 774 C C . ALA A 1 105 ? -25.657 8.541 11.992 1.00 91.00 105 ALA A C 1
ATOM 776 O O . ALA A 1 105 ? -24.879 9.490 12.081 1.00 91.00 105 ALA A O 1
ATOM 777 N N . ALA A 1 106 ? -26.715 8.410 12.800 1.00 92.38 106 ALA A N 1
ATOM 778 C CA . ALA A 1 106 ? -27.060 9.396 13.827 1.00 92.38 106 ALA A CA 1
ATOM 779 C C . ALA A 1 106 ? -26.048 9.393 14.984 1.00 92.38 106 ALA A C 1
ATOM 781 O O . ALA A 1 106 ? -25.649 10.449 15.463 1.00 92.38 106 ALA A O 1
ATOM 782 N N . ALA A 1 107 ? -25.599 8.207 15.398 1.00 88.62 107 ALA A N 1
ATOM 783 C CA . ALA A 1 107 ? -24.593 8.033 16.442 1.00 88.62 107 ALA A CA 1
ATOM 784 C C . ALA A 1 107 ? -23.150 8.120 15.918 1.00 88.62 107 ALA A C 1
ATOM 786 O O . ALA A 1 107 ? -22.221 8.169 16.719 1.00 88.62 107 ALA A O 1
ATOM 787 N N . LYS A 1 108 ? -22.960 8.095 14.591 1.00 88.69 108 LYS A N 1
ATOM 788 C CA . LYS A 1 108 ? -21.656 7.943 13.924 1.00 88.69 108 LYS A CA 1
ATOM 789 C C . LYS A 1 108 ? -20.836 6.787 14.503 1.00 88.69 108 LYS A C 1
ATOM 791 O O . LYS A 1 108 ? -19.646 6.925 14.774 1.00 88.69 108 LYS A O 1
ATOM 796 N N . ALA A 1 109 ? -21.499 5.654 14.714 1.00 87.69 109 ALA A N 1
ATOM 797 C CA . ALA A 1 109 ? -20.914 4.493 15.366 1.00 87.69 109 ALA A CA 1
ATOM 798 C C . ALA A 1 109 ? -21.463 3.189 14.787 1.00 87.69 109 ALA A C 1
ATOM 800 O O . ALA A 1 109 ? -22.609 3.127 14.333 1.00 87.69 109 ALA A O 1
ATOM 801 N N . ALA A 1 110 ? -20.658 2.130 14.868 1.00 89.06 110 ALA A N 1
ATOM 802 C CA . ALA A 1 110 ? -21.131 0.780 14.614 1.00 89.06 110 ALA A CA 1
ATOM 803 C C . ALA A 1 110 ? -22.027 0.294 15.771 1.00 89.06 110 ALA A C 1
ATOM 805 O O . ALA A 1 110 ? -21.747 0.554 16.943 1.00 89.06 110 ALA A O 1
ATOM 806 N N . LYS A 1 111 ? -23.106 -0.419 15.452 1.00 87.75 111 LYS A N 1
ATOM 807 C CA . LYS A 1 111 ? -24.077 -0.978 16.389 1.00 87.75 111 LYS A CA 1
ATOM 808 C C . LYS A 1 111 ? -24.221 -2.472 16.133 1.00 87.75 111 LYS A C 1
ATOM 810 O O . LYS A 1 111 ? -24.576 -2.883 15.036 1.00 87.75 111 LYS A O 1
ATOM 815 N 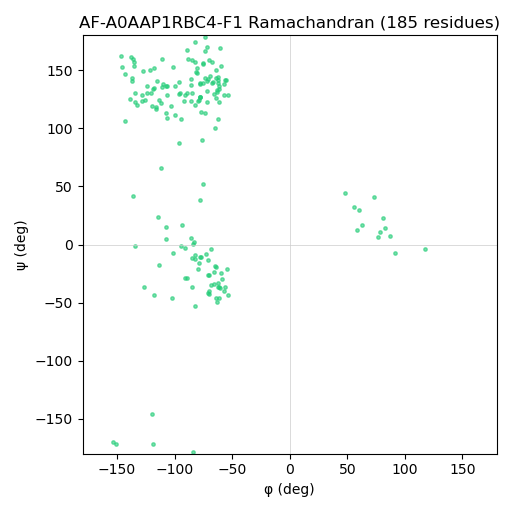N . LEU A 1 112 ? -23.997 -3.255 17.181 1.00 85.38 112 LEU A N 1
ATOM 816 C CA . LEU A 1 112 ? -24.026 -4.711 17.141 1.00 85.38 112 LEU A CA 1
ATOM 817 C C . LEU A 1 112 ? -24.803 -5.259 18.334 1.00 85.38 112 LEU A C 1
ATOM 819 O O . LEU A 1 112 ? -24.880 -4.613 19.387 1.00 85.38 112 LEU A O 1
ATOM 823 N N . LYS A 1 113 ? -25.377 -6.452 18.184 1.00 82.56 113 LYS A N 1
ATOM 824 C CA . LYS A 1 113 ? -25.903 -7.219 19.316 1.00 82.56 113 LYS A CA 1
ATOM 825 C C . LYS A 1 113 ? -24.748 -7.843 20.095 1.00 82.56 113 LYS A C 1
ATOM 827 O O . LYS A 1 113 ? -23.668 -8.101 19.567 1.00 82.56 113 LYS A O 1
ATOM 832 N N . LYS A 1 114 ? -24.986 -8.120 21.378 1.00 73.00 114 LYS A N 1
ATOM 833 C CA . LYS A 1 114 ? -24.022 -8.847 22.209 1.00 73.00 114 LYS A CA 1
ATOM 834 C C . LYS A 1 114 ? -23.719 -10.208 21.570 1.00 73.00 114 LYS A C 1
ATOM 836 O O . LYS A 1 114 ? -24.646 -10.954 21.272 1.00 73.00 114 LYS A O 1
ATOM 841 N N . GLY A 1 115 ? -22.434 -10.514 21.404 1.00 73.00 115 GLY A N 1
ATOM 842 C CA . GLY A 1 115 ? -21.956 -11.751 20.779 1.00 73.00 115 GLY A CA 1
ATOM 843 C C . GLY A 1 115 ? -21.733 -11.664 19.265 1.00 73.00 115 GLY A C 1
ATOM 844 O O . GLY A 1 115 ? -21.174 -12.599 18.704 1.00 73.00 115 GLY A O 1
ATOM 845 N N . GLU A 1 116 ? -22.117 -10.565 18.609 1.00 81.44 116 GLU A N 1
ATOM 846 C CA . GLU A 1 116 ? -21.779 -10.321 17.202 1.00 81.44 116 GLU A CA 1
ATOM 847 C C . GLU A 1 116 ? -20.367 -9.730 17.055 1.00 81.44 116 GLU A C 1
ATOM 849 O O . GLU A 1 116 ? -1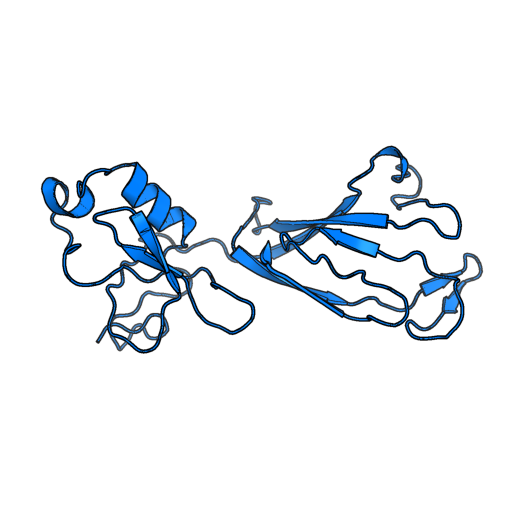9.833 -9.097 17.970 1.00 81.44 116 GLU A O 1
ATOM 854 N N . THR A 1 117 ? -19.785 -9.918 15.871 1.00 77.75 117 THR A N 1
ATOM 855 C CA . THR A 1 117 ? -18.461 -9.415 15.490 1.00 77.75 117 THR A CA 1
ATOM 856 C C . THR A 1 117 ? -18.609 -8.246 14.522 1.00 77.75 117 THR A C 1
ATOM 858 O O . THR A 1 117 ? -19.405 -8.308 13.584 1.00 77.75 117 THR A O 1
ATOM 861 N N . LEU A 1 118 ? -17.824 -7.188 14.731 1.00 83.31 118 LEU A N 1
ATOM 862 C CA . LEU A 1 118 ? -17.734 -6.057 13.810 1.00 83.31 118 LEU A CA 1
ATOM 863 C C . LEU A 1 118 ? -16.604 -6.300 12.817 1.00 83.31 118 LEU A C 1
ATOM 865 O O . LEU A 1 118 ? -15.460 -6.468 13.228 1.00 83.31 118 LEU A O 1
ATOM 869 N N . GLN A 1 119 ? -16.908 -6.273 11.526 1.00 83.31 119 GLN A N 1
ATOM 870 C CA . GLN A 1 119 ? -15.884 -6.285 10.485 1.00 83.31 119 GLN A CA 1
ATOM 871 C C . GLN A 1 119 ? -15.595 -4.860 10.024 1.00 83.31 119 GLN A C 1
ATOM 873 O O . GLN A 1 119 ? -16.517 -4.107 9.692 1.00 83.31 119 GLN A O 1
ATOM 878 N N . VAL A 1 120 ? -14.316 -4.490 9.998 1.00 86.25 120 VAL A N 1
ATOM 879 C CA . VAL A 1 120 ? -13.867 -3.190 9.488 1.00 86.25 120 VAL A CA 1
ATOM 880 C C . VAL A 1 120 ? -12.836 -3.362 8.386 1.00 86.25 120 VAL A C 1
ATOM 882 O O . VAL A 1 120 ? -11.903 -4.146 8.517 1.00 86.25 120 VAL A O 1
ATOM 885 N N . LYS A 1 121 ? -12.970 -2.581 7.319 1.00 86.31 121 LYS A N 1
ATOM 886 C CA . LYS A 1 121 ? -11.946 -2.417 6.293 1.00 86.31 121 LYS A CA 1
ATOM 887 C C . LYS A 1 121 ? -11.027 -1.270 6.686 1.00 86.31 121 LYS A C 1
ATOM 889 O O . LYS A 1 121 ? -11.497 -0.178 7.008 1.00 86.31 121 LYS A O 1
ATOM 894 N N . VAL A 1 122 ? -9.721 -1.512 6.631 1.00 88.88 122 VAL A N 1
ATOM 895 C CA . VAL A 1 122 ? -8.709 -0.473 6.844 1.00 88.88 122 VAL A CA 1
ATOM 896 C C . VAL A 1 122 ? -8.251 0.078 5.503 1.00 88.88 122 VAL A C 1
ATOM 898 O O . VAL A 1 122 ? -8.079 -0.650 4.530 1.00 88.88 122 VAL A O 1
ATOM 901 N N . THR A 1 123 ? -8.057 1.389 5.428 1.00 89.94 123 THR A N 1
ATOM 902 C CA . THR A 1 123 ? -7.430 2.037 4.275 1.00 89.94 123 THR A CA 1
ATOM 903 C C . THR A 1 123 ? -6.486 3.120 4.766 1.00 89.94 123 THR A C 1
ATOM 905 O O . THR A 1 123 ? -6.888 4.004 5.522 1.00 89.94 123 THR A O 1
ATOM 908 N N . VAL A 1 124 ? -5.227 3.057 4.342 1.00 91.38 124 VAL A N 1
ATOM 909 C CA . VAL A 1 124 ? -4.255 4.131 4.563 1.00 91.38 124 VAL A CA 1
ATOM 910 C C . VAL A 1 124 ? -4.412 5.149 3.438 1.00 91.38 124 VAL A C 1
ATOM 912 O O . VAL A 1 124 ? -4.571 4.763 2.283 1.00 91.38 124 VAL A O 1
ATOM 915 N N . LYS A 1 125 ? -4.382 6.444 3.759 1.00 93.00 125 LYS A N 1
ATOM 916 C CA . LYS A 1 125 ? -4.539 7.537 2.793 1.00 93.00 125 LYS A CA 1
ATOM 917 C C . LYS A 1 125 ? -3.401 8.547 2.879 1.00 93.00 125 LYS A C 1
ATOM 919 O O . LYS A 1 125 ? -2.844 8.777 3.958 1.00 93.00 125 LYS A O 1
ATOM 924 N N . ASP A 1 126 ? -3.072 9.162 1.747 1.00 94.19 126 ASP A N 1
ATOM 925 C CA . ASP A 1 126 ? -2.215 10.348 1.705 1.00 94.19 126 ASP A CA 1
ATOM 926 C C . ASP A 1 126 ? -2.957 11.607 2.196 1.00 94.19 126 ASP A C 1
ATOM 928 O O . ASP A 1 126 ? -4.133 11.559 2.567 1.00 94.19 126 ASP A O 1
ATOM 932 N N . ALA A 1 127 ? -2.256 12.743 2.236 1.00 94.44 127 ALA A N 1
ATOM 933 C CA . ALA A 1 127 ? -2.823 14.016 2.690 1.00 94.44 127 ALA A CA 1
ATOM 934 C C . ALA A 1 127 ? -3.959 14.533 1.786 1.00 94.44 127 ALA A C 1
ATOM 936 O O . ALA A 1 127 ? -4.756 15.367 2.209 1.00 94.44 127 ALA A O 1
ATOM 937 N N . GLN A 1 128 ? -4.041 14.042 0.548 1.00 94.06 128 GLN A N 1
ATOM 938 C CA . GLN A 1 128 ? -5.084 14.367 -0.421 1.00 94.06 128 GLN A CA 1
ATOM 939 C C . GLN A 1 128 ? -6.278 13.399 -0.338 1.00 94.06 128 GLN A C 1
ATOM 941 O O . GLN A 1 128 ? -7.273 13.597 -1.031 1.00 94.06 128 GLN A O 1
ATOM 946 N N . GLY A 1 129 ? -6.210 12.376 0.521 1.00 93.12 129 GLY A N 1
A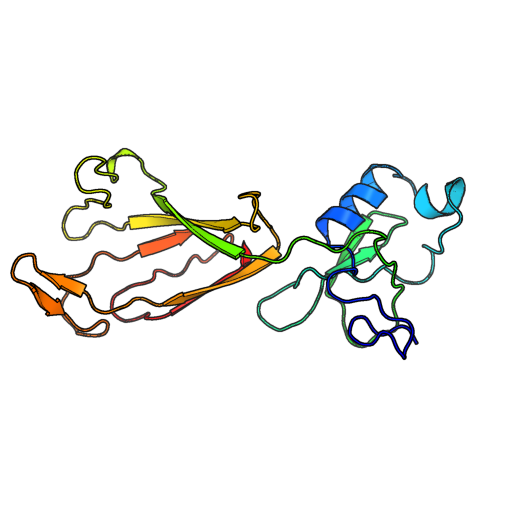TOM 947 C CA . GLY A 1 129 ? -7.264 11.380 0.703 1.00 93.12 129 GLY A CA 1
ATOM 948 C C . GLY A 1 129 ? -7.190 10.193 -0.262 1.00 93.12 129 GLY A C 1
ATOM 949 O O . GLY A 1 129 ? -8.101 9.362 -0.252 1.00 93.12 129 GLY A O 1
ATOM 950 N N . ASN A 1 130 ? -6.129 10.072 -1.063 1.00 93.25 130 ASN A N 1
ATOM 951 C CA . ASN A 1 130 ? -5.953 8.944 -1.975 1.00 93.25 130 ASN A CA 1
ATOM 952 C C . ASN A 1 130 ? -5.475 7.705 -1.212 1.00 93.25 130 ASN A C 1
ATOM 954 O O . ASN A 1 130 ? -4.590 7.831 -0.361 1.00 93.25 130 ASN A O 1
ATOM 958 N N . PRO A 1 131 ? -5.998 6.505 -1.518 1.00 91.19 131 PRO A N 1
ATOM 959 C CA . PRO A 1 131 ? -5.560 5.279 -0.869 1.00 91.19 131 PRO A CA 1
ATOM 960 C C . PRO A 1 131 ? -4.106 4.946 -1.226 1.00 91.19 131 PRO A C 1
ATOM 962 O O . PRO A 1 131 ? -3.680 5.074 -2.375 1.00 91.19 131 PRO A O 1
ATOM 965 N N . LEU A 1 132 ? -3.357 4.476 -0.233 1.00 89.25 132 LEU A N 1
ATOM 966 C CA . LEU A 1 132 ? -1.987 3.997 -0.363 1.00 89.25 132 LEU A CA 1
ATOM 967 C C . LEU A 1 132 ? -1.945 2.510 -0.013 1.00 89.25 132 LEU A C 1
ATOM 969 O O . LEU A 1 132 ? -2.270 2.144 1.111 1.00 89.25 132 LEU A O 1
ATOM 973 N N . GLY A 1 133 ? -1.546 1.674 -0.972 1.00 86.06 133 GLY A N 1
ATOM 974 C CA . GLY A 1 133 ? -1.315 0.244 -0.752 1.00 86.06 133 GLY A CA 1
ATOM 975 C C . GLY A 1 133 ? 0.120 -0.063 -0.325 1.00 86.06 133 GLY A C 1
ATOM 976 O O . GLY A 1 133 ? 1.009 0.785 -0.446 1.00 86.06 133 GLY A O 1
ATOM 977 N N . ASP A 1 134 ? 0.331 -1.293 0.132 1.00 83.31 134 ASP A N 1
ATOM 978 C CA . ASP A 1 134 ? 1.572 -1.812 0.704 1.00 83.31 134 ASP A CA 1
ATOM 979 C C . ASP A 1 134 ? 2.071 -0.977 1.904 1.00 83.31 134 ASP A C 1
ATOM 981 O O . ASP A 1 134 ? 3.274 -0.821 2.104 1.00 83.31 134 ASP A O 1
ATOM 985 N N . ILE A 1 135 ? 1.169 -0.377 2.693 1.00 84.81 135 ILE A N 1
ATOM 986 C CA . ILE A 1 135 ? 1.557 0.413 3.869 1.00 84.81 135 ILE A CA 1
ATOM 987 C C . ILE A 1 135 ? 1.309 -0.395 5.146 1.00 84.81 135 ILE A C 1
ATOM 989 O O . ILE A 1 135 ? 0.160 -0.750 5.428 1.00 84.81 135 ILE A O 1
ATOM 993 N N . PRO A 1 136 ? 2.355 -0.677 5.947 1.00 84.62 136 PRO A N 1
ATOM 994 C CA . PRO A 1 136 ? 2.174 -1.326 7.232 1.00 84.62 136 PRO A CA 1
ATOM 995 C C . PRO A 1 136 ? 1.441 -0.387 8.188 1.00 84.62 136 PRO A C 1
ATOM 997 O O . PRO A 1 136 ? 1.730 0.809 8.272 1.00 84.62 136 PRO A O 1
ATOM 1000 N N . PHE A 1 137 ? 0.509 -0.942 8.950 1.00 85.12 137 PHE A N 1
ATOM 1001 C CA . PHE A 1 137 ? -0.221 -0.215 9.975 1.00 85.12 137 PHE A CA 1
ATOM 1002 C C . PHE A 1 137 ? -0.334 -1.046 11.247 1.00 85.12 137 PHE A C 1
ATOM 1004 O O . PHE A 1 137 ? -0.195 -2.268 11.246 1.00 85.12 137 PHE A O 1
ATOM 1011 N N . THR A 1 138 ? -0.583 -0.365 12.362 1.00 85.62 138 THR A N 1
ATOM 1012 C CA . THR A 1 138 ? -0.893 -1.005 13.640 1.00 85.62 138 THR A CA 1
ATOM 1013 C C . THR A 1 138 ? -2.079 -0.297 14.267 1.00 85.62 138 THR A C 1
ATOM 1015 O O . THR A 1 138 ? -2.037 0.909 14.503 1.00 85.62 138 THR A O 1
ATOM 1018 N N . LEU A 1 139 ? -3.128 -1.055 14.551 1.00 84.69 139 LEU A N 1
ATOM 1019 C CA . LEU A 1 139 ? -4.269 -0.613 15.332 1.00 84.69 139 LEU A CA 1
ATOM 1020 C C . LEU A 1 139 ? -4.115 -1.115 16.760 1.00 84.69 139 LEU A C 1
ATOM 1022 O O . LEU A 1 139 ? -3.769 -2.272 16.987 1.00 84.69 139 LEU A O 1
ATOM 1026 N N . LYS A 1 140 ? -4.393 -0.242 17.725 1.00 79.50 140 LYS A N 1
ATOM 1027 C CA . LYS A 1 140 ? -4.466 -0.604 19.138 1.00 79.50 140 LYS A CA 1
ATOM 1028 C C . LYS A 1 140 ? -5.868 -0.337 19.647 1.00 79.50 140 LYS A C 1
ATOM 1030 O O . LYS A 1 140 ? -6.436 0.720 19.372 1.00 79.50 140 LYS A O 1
ATOM 1035 N N . ARG A 1 141 ? -6.416 -1.292 20.389 1.00 76.31 141 ARG A N 1
ATOM 1036 C CA . ARG A 1 141 ? -7.683 -1.111 21.089 1.00 76.31 141 ARG A CA 1
ATOM 1037 C C . ARG A 1 141 ? -7.419 -0.301 22.359 1.00 76.31 141 ARG A C 1
ATOM 1039 O O . ARG A 1 141 ? -6.565 -0.669 23.158 1.00 76.31 141 ARG A O 1
ATOM 1046 N N . GLY A 1 142 ? -8.135 0.810 22.506 1.00 75.88 142 GLY A N 1
ATOM 1047 C CA . GLY A 1 142 ? -8.172 1.580 23.749 1.00 75.88 142 GLY A CA 1
ATOM 1048 C C . GLY A 1 142 ? -9.192 1.024 24.743 1.00 75.88 142 GLY A C 1
ATOM 1049 O O . GLY A 1 142 ? -9.882 0.041 24.463 1.00 75.88 142 GLY A O 1
ATOM 1050 N N . ASP A 1 143 ? -9.310 1.690 25.887 1.00 76.56 143 ASP A N 1
ATOM 1051 C CA . ASP A 1 143 ? -10.327 1.379 26.891 1.00 76.56 143 ASP A CA 1
ATOM 1052 C C . ASP A 1 143 ? -11.747 1.625 26.345 1.00 76.56 143 ASP A C 1
ATOM 1054 O O . ASP A 1 143 ? -11.991 2.565 25.583 1.00 76.56 143 ASP A O 1
ATOM 1058 N N . GLY A 1 144 ? -12.687 0.763 26.731 1.00 73.56 144 GLY A N 1
ATOM 1059 C CA . GLY A 1 144 ? -14.112 0.938 26.460 1.00 73.56 144 GLY A CA 1
ATOM 1060 C C . GLY A 1 144 ? -14.793 1.739 27.567 1.00 73.56 144 GLY A C 1
ATOM 1061 O O . GLY A 1 144 ? -14.298 1.803 28.688 1.00 73.56 144 GLY A O 1
ATOM 1062 N N . TYR A 1 145 ? -15.954 2.321 27.272 1.00 76.50 145 TYR A N 1
ATOM 1063 C CA . TYR A 1 145 ? -16.770 3.019 28.265 1.00 76.50 145 TYR A CA 1
ATOM 1064 C C . TYR A 1 145 ? -18.240 2.654 28.087 1.00 76.50 145 TYR A C 1
ATOM 1066 O O . TYR A 1 145 ? -18.729 2.533 26.959 1.00 76.50 145 TYR A O 1
ATOM 1074 N N . THR A 1 146 ? -18.959 2.474 29.194 1.00 78.19 146 THR A N 1
ATOM 1075 C CA . THR A 1 146 ? -20.422 2.364 29.155 1.00 78.19 146 THR A CA 1
ATOM 1076 C C . THR A 1 146 ? -21.048 3.730 28.851 1.00 78.19 146 THR A C 1
ATOM 1078 O O . THR A 1 146 ? -20.385 4.766 28.882 1.00 78.19 146 THR A O 1
ATOM 1081 N N . ARG A 1 147 ? -22.362 3.768 28.585 1.00 74.44 147 ARG A N 1
ATOM 1082 C CA . ARG A 1 147 ? -23.094 5.043 28.420 1.00 74.44 147 ARG A CA 1
ATOM 1083 C C . ARG A 1 147 ? -23.137 5.890 29.693 1.00 74.44 147 ARG A C 1
ATOM 1085 O O . ARG A 1 147 ? -23.414 7.077 29.605 1.00 74.44 147 ARG A O 1
ATOM 1092 N N . SER A 1 148 ? -22.887 5.270 30.842 1.00 85.19 148 SER A N 1
ATOM 1093 C CA . SER A 1 148 ? -22.766 5.933 32.140 1.00 85.19 148 SER A CA 1
ATOM 1094 C C . SER A 1 148 ? -21.310 6.286 32.466 1.00 85.19 148 SER A C 1
ATOM 1096 O O . SER A 1 148 ? -20.998 6.520 33.625 1.00 85.19 148 SER A O 1
ATOM 1098 N N . GLU A 1 149 ? -20.428 6.286 31.456 1.00 82.62 149 GLU A N 1
ATOM 1099 C CA . GLU A 1 149 ? -18.999 6.628 31.547 1.00 82.62 149 GLU A CA 1
ATOM 1100 C C . GLU A 1 149 ? -18.167 5.696 32.441 1.00 82.62 149 GLU A C 1
ATOM 1102 O O . GLU A 1 149 ? -17.028 5.995 32.798 1.00 82.62 149 GLU A O 1
ATOM 1107 N N . GLU A 1 150 ? -18.693 4.515 32.757 1.00 81.31 150 GLU A N 1
ATOM 1108 C CA . GLU A 1 150 ? -17.938 3.510 33.493 1.00 81.31 150 GLU A CA 1
ATOM 1109 C C . GLU A 1 150 ? -16.861 2.906 32.588 1.00 81.31 150 GLU A C 1
ATOM 1111 O O . GLU A 1 150 ? -17.154 2.385 31.506 1.00 81.31 150 GLU A O 1
ATOM 1116 N N . LYS A 1 151 ? -15.606 3.001 33.034 1.00 79.00 151 LYS A N 1
ATOM 1117 C CA . LYS A 1 151 ? -14.436 2.539 32.291 1.00 79.00 151 LYS A CA 1
ATOM 1118 C C . LYS A 1 151 ? -14.367 1.013 32.269 1.00 79.00 151 LYS A C 1
ATOM 1120 O O . LYS A 1 151 ? -14.383 0.362 33.308 1.00 79.00 151 LYS A O 1
ATOM 1125 N N . HIS A 1 152 ? -14.146 0.462 31.084 1.00 70.69 152 HIS A N 1
ATOM 1126 C CA . HIS A 1 152 ? -13.831 -0.938 30.863 1.00 70.69 152 HIS A CA 1
ATOM 1127 C C . HIS A 1 152 ? -12.424 -1.076 30.275 1.00 70.69 152 HIS A C 1
ATOM 1129 O O . HIS A 1 152 ? -12.151 -0.604 29.170 1.00 70.69 152 HIS A O 1
ATOM 1135 N N . VAL A 1 153 ? -11.522 -1.720 31.016 1.00 66.31 153 VAL A N 1
ATOM 1136 C CA . VAL A 1 153 ? -10.136 -1.927 30.574 1.00 66.31 153 VAL A CA 1
ATOM 1137 C C . VAL A 1 153 ? -10.088 -3.067 29.560 1.00 66.31 153 VAL A C 1
ATOM 1139 O O . VAL A 1 153 ? -10.558 -4.170 29.844 1.00 66.31 153 VAL A O 1
ATOM 1142 N N . ALA A 1 154 ? -9.494 -2.810 28.393 1.00 60.12 154 ALA A N 1
ATOM 1143 C CA . ALA A 1 154 ? -9.245 -3.855 27.404 1.00 60.12 154 ALA A CA 1
ATOM 1144 C C . ALA A 1 154 ? -8.315 -4.927 28.007 1.00 60.12 154 ALA A C 1
ATOM 1146 O O . ALA A 1 154 ? -7.223 -4.607 28.474 1.00 60.12 154 ALA A O 1
ATOM 1147 N N . GLY A 1 155 ? -8.757 -6.186 28.032 1.00 55.94 155 GLY A N 1
ATOM 1148 C CA . GLY A 1 155 ? -7.997 -7.313 28.596 1.00 55.94 155 GLY A CA 1
ATOM 1149 C C . GLY A 1 155 ? -8.655 -8.002 29.788 1.00 55.94 155 GLY A C 1
ATOM 1150 O O . GLY A 1 155 ? -8.126 -9.010 30.251 1.00 55.94 155 GLY A O 1
ATOM 1151 N N . SER A 1 156 ? -9.795 -7.502 30.283 1.00 57.56 156 SER A N 1
ATOM 1152 C CA . SER A 1 156 ? -10.549 -8.187 31.342 1.00 57.56 156 SER A CA 1
ATOM 1153 C C . SER A 1 156 ? -11.320 -9.407 30.808 1.00 57.56 156 SER A C 1
ATOM 1155 O O . SER A 1 156 ? -11.638 -9.505 29.620 1.00 57.56 156 SER A O 1
ATOM 1157 N N . SER A 1 157 ? -11.629 -10.357 31.696 1.00 57.25 157 SER A N 1
ATOM 1158 C CA . SER A 1 157 ? -12.371 -11.591 31.393 1.00 57.25 157 SER A CA 1
ATOM 1159 C C . SER A 1 157 ? -13.846 -11.378 31.028 1.00 57.25 157 SER A C 1
ATOM 1161 O O . SER A 1 157 ? -14.537 -12.346 30.710 1.00 57.25 157 SER A O 1
ATOM 1163 N N . ASP A 1 158 ? -14.353 -10.145 31.079 1.00 55.59 158 ASP A N 1
ATOM 1164 C CA . ASP A 1 158 ? -15.766 -9.878 30.835 1.00 55.59 158 ASP A CA 1
ATOM 1165 C C . ASP A 1 158 ? -16.055 -9.736 29.335 1.00 55.59 158 ASP A C 1
ATOM 1167 O O . ASP A 1 158 ? -15.420 -8.974 28.605 1.00 55.59 158 ASP A O 1
ATOM 1171 N N . ALA A 1 159 ? -17.078 -10.450 28.863 1.00 52.12 159 ALA A N 1
ATOM 1172 C CA . ALA A 1 159 ? -17.513 -10.485 27.463 1.00 52.12 159 ALA A CA 1
ATOM 1173 C C . ALA A 1 159 ? -18.340 -9.245 27.047 1.00 52.12 159 ALA A C 1
ATOM 1175 O O . ALA A 1 159 ? -19.350 -9.362 26.345 1.00 52.12 159 ALA A O 1
ATOM 1176 N N . LEU A 1 160 ? -17.969 -8.057 27.534 1.00 53.38 160 LEU A N 1
ATOM 1177 C CA . LEU A 1 160 ? -18.690 -6.804 27.277 1.00 53.38 160 LEU A CA 1
ATOM 1178 C C . LEU A 1 160 ? -18.328 -6.162 25.931 1.00 53.38 160 LEU A C 1
ATOM 1180 O O . LEU A 1 160 ? -19.033 -5.261 25.478 1.00 53.38 160 LEU A O 1
ATOM 1184 N N . VAL A 1 161 ? -17.267 -6.632 25.273 1.00 57.59 161 VAL A N 1
ATOM 1185 C CA . VAL A 1 161 ? -16.735 -6.014 24.056 1.00 57.59 161 VAL A CA 1
ATOM 1186 C C . VAL A 1 161 ? -16.919 -6.943 22.858 1.00 57.59 161 VAL A C 1
ATOM 1188 O O . VAL A 1 161 ? -16.449 -8.079 22.865 1.00 57.59 161 VAL A O 1
ATOM 1191 N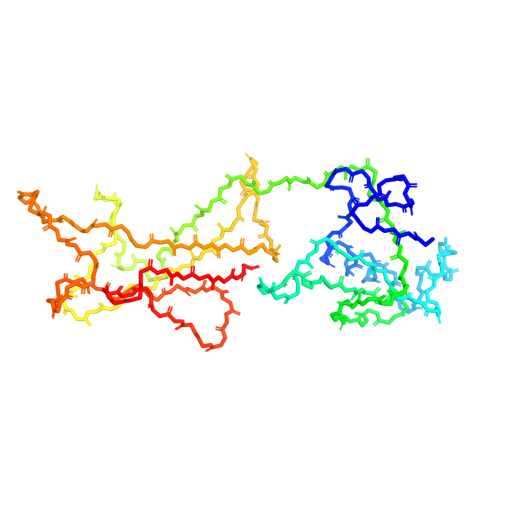 N . ALA A 1 162 ? -17.588 -6.447 21.812 1.00 56.88 162 ALA A N 1
ATOM 1192 C CA . ALA A 1 162 ? -17.687 -7.144 20.533 1.00 56.88 162 ALA A CA 1
ATOM 1193 C C . ALA A 1 162 ? -16.284 -7.293 19.902 1.00 56.88 162 ALA A C 1
ATOM 1195 O O . ALA A 1 162 ? -15.547 -6.295 19.818 1.00 56.88 162 ALA A O 1
ATOM 1196 N N . PRO A 1 163 ? -15.892 -8.499 19.447 1.00 59.38 163 PRO A N 1
ATOM 1197 C CA . PRO A 1 163 ? 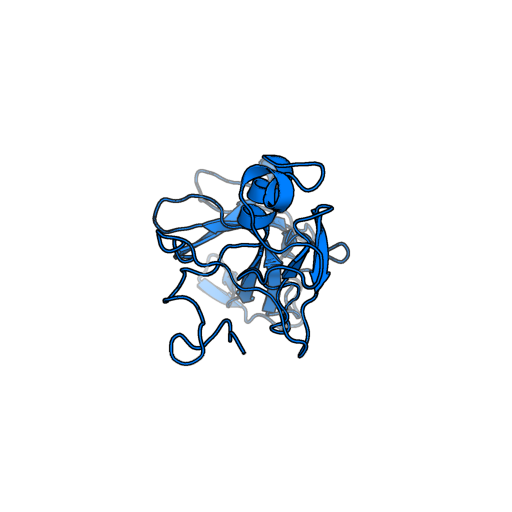-14.678 -8.672 18.662 1.00 59.38 163 PRO A CA 1
ATOM 1198 C C . PRO A 1 163 ? -14.751 -7.792 17.411 1.00 59.38 163 PRO A C 1
ATOM 1200 O O . PRO A 1 163 ? -15.798 -7.694 16.771 1.00 59.38 163 PRO A O 1
ATOM 1203 N N . VAL A 1 164 ? -13.640 -7.146 17.066 1.00 62.56 164 VAL A N 1
ATOM 1204 C CA . VAL A 1 164 ? -13.491 -6.431 15.798 1.00 62.56 164 VAL A CA 1
ATOM 1205 C C . VAL A 1 164 ? -12.555 -7.253 14.933 1.00 62.56 164 VAL A C 1
ATOM 1207 O O . VAL A 1 164 ? -11.386 -7.402 15.273 1.00 62.56 164 VAL A O 1
ATOM 1210 N N . VAL A 1 165 ? -13.054 -7.807 13.837 1.00 66.81 165 VAL A N 1
ATOM 1211 C CA . VAL A 1 165 ? -12.206 -8.417 12.811 1.00 66.81 165 VAL A CA 1
ATOM 1212 C C . VAL A 1 165 ? -11.778 -7.308 11.862 1.00 66.81 165 VAL A C 1
ATOM 1214 O O . VAL A 1 165 ? -12.605 -6.542 11.362 1.00 66.81 165 VAL A O 1
ATOM 1217 N N . VAL A 1 166 ? -10.467 -7.160 11.705 1.00 65.88 166 VAL A N 1
ATOM 1218 C CA . VAL A 1 166 ? -9.880 -6.121 10.867 1.00 65.88 166 VAL A CA 1
ATOM 1219 C C . VAL A 1 166 ? -9.510 -6.751 9.540 1.00 65.88 166 VAL A C 1
ATOM 1221 O O . VAL A 1 166 ? -8.556 -7.524 9.476 1.00 65.88 166 VAL A O 1
ATOM 1224 N N . ASN A 1 167 ? -10.215 -6.365 8.480 1.00 64.38 167 ASN A N 1
ATOM 1225 C CA . ASN A 1 167 ? -9.889 -6.821 7.143 1.00 64.38 167 ASN A CA 1
ATOM 1226 C C . ASN A 1 167 ? -8.662 -6.058 6.645 1.00 64.38 167 ASN A C 1
ATOM 1228 O O . ASN A 1 167 ? -8.763 -4.949 6.108 1.00 64.38 167 ASN A O 1
ATOM 1232 N N . GLY A 1 168 ? -7.494 -6.632 6.925 1.00 54.16 168 GLY A N 1
ATOM 1233 C CA . GLY A 1 168 ? -6.176 -6.088 6.607 1.00 54.16 168 GLY A CA 1
ATOM 1234 C C . GLY A 1 168 ? -5.476 -6.819 5.465 1.00 54.16 168 GLY A C 1
ATOM 1235 O O . GLY A 1 168 ? -4.268 -6.681 5.362 1.00 54.16 168 GLY A O 1
ATOM 1236 N N . GLY A 1 169 ? -6.187 -7.631 4.671 1.00 52.44 169 GLY A N 1
ATOM 1237 C CA . GLY A 1 169 ? -5.633 -8.278 3.473 1.00 52.44 169 GLY A CA 1
ATOM 1238 C C . GLY A 1 169 ? -4.844 -9.574 3.709 1.00 52.44 169 GLY A C 1
ATOM 1239 O O . GLY A 1 169 ? -4.153 -10.029 2.800 1.00 52.44 169 GLY A O 1
ATOM 1240 N N . LEU A 1 170 ? -4.939 -10.183 4.896 1.00 49.31 170 LEU A N 1
ATOM 1241 C CA . LEU A 1 170 ? -4.321 -11.478 5.224 1.00 49.31 170 LEU A CA 1
ATOM 1242 C C . LEU A 1 170 ? -5.365 -12.607 5.175 1.00 49.31 170 LEU A C 1
ATOM 1244 O O . LEU A 1 170 ? -6.541 -12.365 5.408 1.00 49.31 170 LEU A O 1
ATOM 1248 N N . ALA A 1 171 ? -4.943 -13.845 4.890 1.00 41.84 171 ALA A N 1
ATOM 1249 C CA . ALA A 1 171 ? -5.840 -15.012 4.882 1.00 41.84 171 ALA A CA 1
ATOM 1250 C C . ALA A 1 171 ? -6.310 -15.424 6.295 1.00 41.84 171 ALA A C 1
ATOM 1252 O O . ALA A 1 171 ? -7.402 -15.966 6.441 1.00 41.84 171 ALA A O 1
ATOM 1253 N N . ASP A 1 172 ? -5.512 -15.106 7.320 1.00 49.47 172 ASP A N 1
ATOM 1254 C CA . ASP A 1 172 ? -5.779 -15.389 8.735 1.00 49.47 172 ASP A CA 1
ATOM 1255 C C . ASP A 1 172 ? -6.038 -14.079 9.499 1.00 49.47 172 ASP A C 1
ATOM 1257 O O . ASP A 1 172 ? -5.242 -13.641 10.337 1.00 49.47 172 ASP A O 1
ATOM 1261 N N . GLU A 1 173 ? -7.137 -13.397 9.164 1.00 55.88 173 GLU A N 1
ATOM 1262 C CA . GLU A 1 173 ? -7.510 -12.126 9.793 1.00 55.88 173 GLU A CA 1
ATOM 1263 C C . GLU A 1 173 ? -7.756 -12.322 11.297 1.00 55.88 173 GLU A C 1
ATOM 1265 O O . GLU A 1 173 ? -8.737 -12.926 11.737 1.00 55.88 173 GLU A O 1
ATOM 1270 N N . THR A 1 174 ? -6.835 -11.815 12.116 1.00 55.88 174 THR A N 1
ATOM 1271 C CA . THR A 1 174 ? -6.956 -11.870 13.573 1.00 55.88 174 THR A CA 1
ATOM 1272 C C . THR A 1 174 ? -7.933 -10.809 14.077 1.00 55.88 174 THR A C 1
ATOM 1274 O O . THR A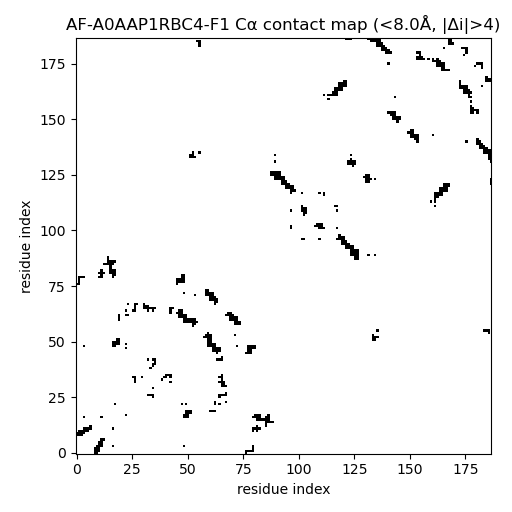 1 174 ? -7.946 -9.660 13.638 1.00 55.88 174 THR A O 1
ATOM 1277 N N . SER A 1 175 ? -8.775 -11.188 15.039 1.00 59.09 175 SER A N 1
ATOM 1278 C CA . SER A 1 175 ? -9.700 -10.254 15.679 1.00 59.09 175 SER A CA 1
ATOM 1279 C C . SER A 1 175 ? -8.972 -9.386 16.709 1.00 59.09 175 SER A C 1
ATOM 1281 O O . SER A 1 175 ? -8.392 -9.922 17.656 1.00 59.09 175 SER A O 1
ATOM 1283 N N . LEU A 1 176 ? -9.104 -8.063 16.616 1.00 62.66 176 LEU A N 1
ATOM 1284 C CA . LEU A 1 176 ? -8.960 -7.172 17.766 1.00 62.66 176 LEU A CA 1
ATOM 1285 C C . LEU A 1 176 ? -10.090 -7.483 18.748 1.00 62.66 176 LEU A C 1
ATOM 1287 O O . LEU A 1 176 ? -11.227 -7.039 18.576 1.00 62.66 176 LEU A O 1
ATOM 1291 N N . ASN A 1 177 ? -9.795 -8.237 19.796 1.00 58.97 177 ASN A N 1
ATOM 1292 C CA . ASN A 1 177 ? -10.753 -8.600 20.839 1.00 58.97 177 ASN A CA 1
ATOM 1293 C C . ASN A 1 177 ? -10.282 -8.065 22.199 1.00 58.97 177 ASN A C 1
ATOM 1295 O O . ASN A 1 177 ? -9.360 -7.252 22.254 1.00 58.97 177 ASN A O 1
ATOM 1299 N N . ASN A 1 178 ? -10.951 -8.453 23.288 1.00 53.41 178 ASN A N 1
ATOM 1300 C CA . ASN A 1 178 ? -10.597 -7.946 24.613 1.00 53.41 178 ASN A CA 1
ATOM 1301 C C . ASN A 1 178 ? -9.162 -8.352 25.005 1.00 53.41 178 ASN A C 1
ATOM 1303 O O . ASN A 1 178 ? -8.463 -7.570 25.624 1.00 53.41 178 ASN A O 1
ATOM 1307 N N . THR A 1 179 ? -8.682 -9.521 24.580 1.00 54.28 179 THR A N 1
ATOM 1308 C CA . THR A 1 179 ? -7.359 -10.061 24.937 1.00 54.28 179 THR A CA 1
ATOM 1309 C C . THR A 1 179 ? -6.257 -9.668 23.938 1.00 54.28 179 THR A C 1
ATOM 1311 O O . THR A 1 179 ? -5.097 -9.526 24.319 1.00 54.28 179 THR A O 1
ATOM 1314 N N . ALA A 1 180 ? -6.603 -9.448 22.666 1.00 60.84 180 ALA A N 1
ATOM 1315 C CA . ALA A 1 180 ? -5.697 -9.008 21.605 1.00 60.84 180 ALA A CA 1
ATOM 1316 C C . ALA A 1 180 ? -5.769 -7.480 21.422 1.00 60.84 180 ALA A C 1
ATOM 1318 O O . ALA A 1 180 ? -6.539 -6.961 20.611 1.00 60.84 180 ALA A O 1
ATOM 1319 N N . ALA A 1 181 ? -4.959 -6.753 22.198 1.00 62.97 181 ALA A N 1
ATOM 1320 C CA . ALA A 1 181 ? -4.984 -5.288 22.258 1.00 62.97 181 ALA A CA 1
ATOM 1321 C C . ALA A 1 181 ? -4.317 -4.577 21.063 1.00 62.97 181 ALA A C 1
ATOM 1323 O O . ALA A 1 181 ? -4.463 -3.361 20.922 1.00 62.97 181 ALA A O 1
ATOM 1324 N N . ALA A 1 182 ? -3.588 -5.298 20.207 1.00 74.19 182 ALA A N 1
ATOM 1325 C CA . ALA A 1 182 ? -2.943 -4.745 19.022 1.00 74.19 182 ALA A CA 1
ATOM 1326 C C . ALA A 1 182 ? -3.116 -5.667 17.809 1.00 74.19 182 ALA A C 1
ATOM 1328 O O . ALA A 1 182 ? -3.061 -6.887 17.939 1.00 74.19 182 ALA A O 1
ATOM 1329 N N . TYR A 1 183 ? -3.297 -5.061 16.640 1.00 75.06 183 TYR A N 1
ATOM 1330 C CA . TYR A 1 183 ? -3.372 -5.722 15.344 1.00 75.06 183 TYR A CA 1
ATOM 1331 C C . TYR A 1 183 ? -2.476 -4.972 14.376 1.00 75.06 183 TYR A C 1
ATOM 1333 O O . TYR A 1 183 ? -2.677 -3.779 14.135 1.00 75.06 183 TYR A O 1
ATOM 1341 N N . SER A 1 184 ? -1.490 -5.668 13.834 1.00 78.88 184 SER A N 1
ATOM 1342 C CA . SER A 1 184 ? -0.611 -5.138 12.804 1.00 78.88 184 SER A CA 1
ATOM 1343 C C . SER A 1 184 ? -0.921 -5.866 11.506 1.00 78.88 184 SER A C 1
ATOM 1345 O O . SER A 1 184 ? -1.022 -7.091 11.505 1.00 78.88 184 SER A O 1
ATOM 1347 N N . ALA A 1 185 ? -1.023 -5.133 10.401 1.00 78.19 185 ALA A N 1
ATOM 1348 C CA . ALA A 1 185 ? -1.172 -5.690 9.054 1.00 78.19 185 ALA A CA 1
ATOM 1349 C C . ALA A 1 185 ? -0.612 -4.706 8.015 1.00 78.19 185 ALA A C 1
ATOM 1351 O O . ALA A 1 185 ? 0.061 -3.737 8.375 1.00 78.19 185 ALA A O 1
ATOM 1352 N N . MET A 1 186 ? -0.854 -4.972 6.735 1.00 80.88 186 MET A N 1
ATOM 1353 C CA . MET A 1 186 ? -0.451 -4.130 5.612 1.00 80.88 186 MET A CA 1
ATOM 1354 C C . MET A 1 186 ? -1.640 -3.992 4.665 1.00 80.88 186 MET A C 1
ATOM 1356 O O . MET A 1 186 ? -2.266 -4.995 4.353 1.00 80.88 186 MET A O 1
ATOM 1360 N N . THR A 1 187 ? -1.983 -2.771 4.257 1.00 76.94 187 THR A N 1
ATOM 1361 C CA . THR A 1 187 ? -3.109 -2.525 3.330 1.00 76.94 187 THR A CA 1
ATOM 1362 C C . THR A 1 187 ? -2.789 -2.874 1.891 1.00 76.94 187 THR A C 1
ATOM 1364 O O . THR A 1 187 ? -1.644 -2.561 1.492 1.00 76.94 187 THR A O 1
#

Organism: Escherichia coli (NCBI:txid562)

Mean predicted aligned error: 8.6 Å

Sequence (187 aa):
QANASSTSKGGCGANMLPRRSQLSALYDANNGDGVQTVHGWPTQRQPYWSSSPADQVPHYYTIALNDGARTVGGSTAVYVSCLTTANNPASSITLEVVDPAQWNAAAKAAKLKKGETLQVKVTVKDAQGNPLGDIPFTLKRGDGYTRSEEKHVAGSSDALVAPVVVNGGLADETSLNNTAAAYSAMT

Secondary structure (DSSP, 8-state):
--BTTBGGGTPPPTT-SPPHHHHHHHHHTTTTTHHHHTT----SS-PEEEEEESSSSS-EEEE-TTT--EEE--SS--B----SSPPPPEEEEEEEESSGGGEETTTTEE---TT--EEEEEEEEETTS-EESS-EEEEE---EE-TT--EE-TT-S-TTS--EEEE-S-SS--EE-SS--EEEEE-

Radius of gyration: 21.36 Å; Cα contacts (8 Å, |Δi|>4): 379; chains: 1; bounding box: 54×30×60 Å

Nearest PDB structures (foldseek):
  6xms-assembly1_A  TM=4.041E-01  e=6.470E+00  Saccharomyces cerevisiae S288C

InterPro domains:
  IPR008541 InvasinE, adhesion domain [PF05689] (5-83)
  IPR008542 Bacterial Immunoglobulin-like 21 [PF05688] (115-174)
  IPR013783 Immunoglobulin-like fold [G3DSA:2.60.40.10] (104-179)

pLDDT: mean 81.12, std 14.2, range [41.72, 97.81]

Solvent-accessible surface area (backbone atoms only — not comparable to full-atom values): 10857 Å² total; per-residue (Å²): 117,59,32,84,91,30,53,95,40,64,22,36,59,85,55,10,44,37,39,49,68,55,54,48,50,54,23,66,78,21,61,85,25,28,43,31,79,74,70,65,44,87,37,93,84,40,35,34,51,26,64,21,48,64,55,96,57,98,36,25,27,24,36,26,44,40,81,60,50,75,45,75,46,75,95,68,87,52,40,78,62,62,49,97,60,61,55,81,57,82,65,48,76,47,78,41,68,67,54,67,90,33,53,36,79,92,76,72,40,78,56,76,61,94,90,43,72,46,48,29,38,59,44,36,16,25,84,88,66,49,78,44,72,49,42,77,49,73,51,67,65,65,70,47,65,47,98,83,67,49,79,39,67,65,54,55,94,67,88,83,61,62,34,31,34,46,52,36,85,57,97,79,60,62,51,41,34,48,80,38,46,62,48,73,46,41,62